Protein 4PIC (pdb70)

Structure (mmCIF, N/CA/C/O backbone):
data_4PIC
#
_entry.id   4PIC
#
_cell.length_a   44.434
_cell.length_b   75.753
_cell.length_c   47.717
_cell.angle_alpha   90.000
_cell.angle_beta   92.370
_cell.angle_gamma   90.000
#
_symmetry.space_group_name_H-M   'P 1 21 1'
#
loop_
_entity.id
_entity.type
_entity.pdbx_description
1 polymer 'Arginine phosphatase Ywle'
2 non-polymer 'PHOSPHATE ION'
3 non-polymer 'SULFATE ION'
4 water water
#
loop_
_atom_site.group_PDB
_atom_site.id
_atom_site.type_symbol
_atom_site.label_atom_id
_atom_site.label_alt_id
_atom_site.label_comp_id
_atom_site.label_asym_id
_atom_site.label_entity_id
_atom_site.label_seq_id
_atom_site.pdbx_PDB_ins_code
_atom_site.Cartn_x
_atom_site.Cartn_y
_atom_site.Cartn_z
_atom_site.occupancy
_atom_site.B_iso_or_equiv
_atom_site.auth_seq_id
_atom_site.auth_comp_id
_atom_site.auth_asym_id
_atom_site.auth_atom_id
_atom_site.pdbx_PDB_model_num
ATOM 1 N N . PRO A 1 2 ? 46.544 -4.054 10.428 1.00 30.02 1 PRO A N 1
ATOM 2 C CA . PRO A 1 2 ? 45.665 -3.112 11.113 1.00 25.06 1 PRO A CA 1
ATOM 3 C C . PRO A 1 2 ? 45.594 -3.418 12.607 1.00 23.56 1 PRO A C 1
ATOM 4 O O . PRO A 1 2 ? 45.700 -4.573 13.028 1.00 25.11 1 PRO A O 1
ATOM 6 N N . TYR A 1 3 ? 45.418 -2.370 13.402 1.00 18.23 2 TYR A N 1
ATOM 7 C CA . TYR A 1 3 ? 45.296 -2.520 14.844 1.00 19.80 2 TYR A CA 1
ATOM 8 C C . TYR A 1 3 ? 43.917 -2.117 15.322 1.00 15.99 2 TYR A C 1
ATOM 9 O O . TYR A 1 3 ? 43.383 -1.082 14.929 1.00 15.56 2 TYR A O 1
ATOM 18 N N . ARG A 1 4 ? 43.335 -2.957 16.172 1.00 16.31 3 ARG A N 1
ATOM 19 C CA . ARG A 1 4 ? 42.082 -2.628 16.831 1.00 17.72 3 ARG A CA 1
ATOM 20 C C . ARG A 1 4 ? 42.276 -2.764 18.337 1.00 16.19 3 ARG A C 1
ATOM 21 O O . ARG A 1 4 ? 42.281 -3.869 18.893 1.00 14.52 3 ARG A O 1
ATOM 29 N N . ILE A 1 5 ? 42.474 -1.615 18.973 1.00 12.66 4 ILE A N 1
ATOM 30 C CA . ILE A 1 5 ? 42.868 -1.559 20.372 1.00 12.61 4 ILE A CA 1
ATOM 31 C C . ILE A 1 5 ? 41.640 -1.326 21.239 1.00 11.77 4 ILE A C 1
ATOM 32 O O . ILE A 1 5 ? 40.925 -0.340 21.061 1.00 12.04 4 ILE A O 1
ATOM 37 N N . LEU A 1 6 ? 41.404 -2.239 22.177 1.00 10.43 5 LEU A N 1
ATOM 38 C CA . LEU A 1 6 ? 40.279 -2.166 23.098 1.00 11.39 5 LEU A CA 1
ATOM 39 C C . LEU A 1 6 ? 40.792 -1.968 24.520 1.00 10.29 5 LEU A C 1
ATOM 40 O O . LEU A 1 6 ? 41.468 -2.834 25.071 1.00 11.64 5 LEU A O 1
ATOM 45 N N . PHE A 1 7 ? 40.496 -0.812 25.106 1.00 9.73 6 PHE A N 1
ATOM 46 C CA . PHE A 1 7 ? 40.897 -0.556 26.491 1.00 11.17 6 PHE A CA 1
ATOM 47 C C . PHE A 1 7 ? 39.762 -0.932 27.429 1.00 9.44 6 PHE A C 1
ATOM 48 O O . PHE A 1 7 ? 38.605 -0.657 27.130 1.00 10.90 6 PHE A O 1
ATOM 56 N N . VAL A 1 8 ? 40.092 -1.557 28.553 1.00 9.45 7 VAL A N 1
ATOM 57 C CA . VAL A 1 8 ? 39.061 -2.094 29.445 1.00 10.16 7 VAL A CA 1
ATOM 58 C C . VAL A 1 8 ? 39.288 -1.754 30.926 1.00 10.01 7 VAL A C 1
ATOM 59 O O . VAL A 1 8 ? 40.387 -1.942 31.443 1.00 10.36 7 VAL A O 1
ATOM 63 N N . CYS A 1 9 ? 38.252 -1.242 31.599 1.00 8.81 8 CYS A N 1
ATOM 64 C CA . CYS A 1 9 ? 38.221 -1.153 33.061 1.00 11.61 8 CYS A CA 1
ATOM 65 C C . CYS A 1 9 ? 36.886 -1.717 33.522 1.00 10.91 8 CYS A C 1
ATOM 66 O O . CYS A 1 9 ? 36.332 -2.549 32.828 1.00 10.44 8 CYS A O 1
ATOM 69 N N . THR A 1 10 ? 36.354 -1.289 34.664 1.00 10.96 9 THR A N 1
ATOM 70 C CA . THR A 1 10 ? 35.090 -1.870 35.124 1.00 11.90 9 THR A CA 1
ATOM 71 C C . THR A 1 10 ? 33.891 -1.083 34.626 1.00 9.32 9 THR A C 1
ATOM 72 O O . THR A 1 10 ? 33.023 -1.638 33.934 1.00 10.37 9 THR A O 1
ATOM 76 N N . GLY A 1 11 ? 33.826 0.201 34.974 1.00 12.13 10 GLY A N 1
ATOM 77 C CA . GLY A 1 11 ? 32.653 1.005 34.668 1.00 12.51 10 GLY A CA 1
ATOM 78 C C . GLY A 1 11 ? 32.704 1.709 33.321 1.00 12.66 10 GLY A C 1
ATOM 79 O O . GLY A 1 11 ? 31.686 2.230 32.856 1.00 12.24 10 GLY A O 1
ATOM 80 N N . ASN A 1 12 ? 33.881 1.714 32.690 1.00 11.56 11 ASN A N 1
ATOM 81 C CA . ASN A 1 12 ? 34.097 2.401 31.413 1.00 11.78 11 ASN A CA 1
ATOM 82 C C . ASN A 1 12 ? 33.658 3.866 31.490 1.00 12.06 11 ASN A C 1
ATOM 83 O O . ASN A 1 12 ? 33.031 4.385 30.558 1.00 12.25 11 ASN A O 1
ATOM 88 N N . THR A 1 13 ? 33.981 4.517 32.607 1.00 11.27 12 THR A N 1
ATOM 89 C CA . THR A 1 13 ? 33.717 5.958 32.764 1.00 11.31 12 THR A CA 1
ATOM 90 C C . THR A 1 13 ? 34.974 6.741 33.133 1.00 13.37 12 THR A C 1
ATOM 91 O O . THR A 1 13 ? 35.028 7.956 32.942 1.00 13.45 12 THR A O 1
ATOM 95 N N . CYS A 1 14 ? 35.987 6.050 33.649 1.00 12.76 13 CYS A N 1
ATOM 96 C CA . CYS A 1 14 ? 37.162 6.738 34.167 1.00 13.57 13 CYS A CA 1
ATOM 97 C C . CYS A 1 14 ? 38.466 6.383 33.437 1.00 11.89 13 CYS A C 1
ATOM 98 O O . CYS A 1 14 ? 38.854 7.078 32.500 1.00 12.55 13 CYS A O 1
ATOM 101 N N . ARG A 1 15 ? 39.141 5.306 33.826 1.00 11.94 14 ARG A N 1
ATOM 102 C CA . ARG A 1 15 ? 40.441 5.021 33.218 1.00 11.14 14 ARG A CA 1
ATOM 103 C C . ARG A 1 15 ? 40.381 4.629 31.748 1.00 9.65 14 ARG A C 1
ATOM 104 O O . ARG A 1 15 ? 41.088 5.214 30.936 1.00 10.26 14 ARG A O 1
ATOM 112 N N . SER A 1 16 ? 39.563 3.650 31.381 1.00 9.18 15 SER A N 1
ATOM 113 C CA . SER A 1 16 ? 39.583 3.219 29.978 1.00 10.78 15 SER A CA 1
ATOM 114 C C . SER A 1 16 ? 39.143 4.298 28.976 1.00 10.69 15 SER A C 1
ATOM 115 O O . SER A 1 16 ? 39.716 4.372 27.897 1.00 9.68 15 SER A O 1
ATOM 118 N N . PRO A 1 17 ? 38.164 5.152 29.331 1.00 10.87 16 PRO A N 1
ATOM 119 C CA . PRO A 1 17 ? 37.874 6.245 28.392 1.00 11.10 16 PRO A CA 1
ATOM 120 C C . PRO A 1 17 ? 39.020 7.238 28.263 1.00 11.16 16 PRO A C 1
ATOM 121 O O . PRO A 1 17 ? 39.231 7.804 27.181 1.00 10.62 16 PRO A O 1
ATOM 133 N N . ALA A 1 19 ? 42.260 6.412 28.468 1.00 8.60 18 ALA A N 1
ATOM 134 C CA . ALA A 1 19 ? 43.186 5.700 27.608 1.00 8.89 18 ALA A CA 1
ATOM 135 C C . ALA A 1 19 ? 42.756 5.806 26.159 1.00 11.16 18 ALA A C 1
ATOM 136 O O . ALA A 1 19 ? 43.574 6.127 25.287 1.00 10.83 18 ALA A O 1
ATOM 138 N N . ALA A 1 20 ? 41.484 5.537 25.891 1.00 10.44 19 ALA A N 1
ATOM 139 C CA . ALA A 1 20 ? 40.970 5.579 24.530 1.00 10.21 19 ALA A CA 1
ATOM 140 C C . ALA A 1 20 ? 41.085 6.980 23.953 1.00 11.25 19 ALA A C 1
ATOM 141 O O . ALA A 1 20 ? 41.493 7.140 22.803 1.00 10.71 19 ALA A O 1
ATOM 143 N N . ALA A 1 21 ? 40.756 7.990 24.746 1.00 11.14 20 ALA A N 1
ATOM 144 C CA . ALA A 1 21 ? 40.821 9.361 24.253 1.00 11.85 20 ALA A CA 1
ATOM 145 C C . ALA A 1 21 ? 42.246 9.780 23.924 1.00 11.99 20 ALA A C 1
ATOM 146 O O . ALA A 1 21 ? 42.484 10.452 22.917 1.00 11.59 20 ALA A O 1
ATOM 148 N N . LEU A 1 22 ? 43.193 9.401 24.781 1.00 10.18 21 LEU A N 1
ATOM 149 C CA . LEU A 1 22 ? 44.591 9.755 24.551 1.00 12.48 21 LEU A CA 1
ATOM 150 C C . LEU A 1 22 ? 45.109 9.108 23.280 1.00 10.95 21 LEU A C 1
ATOM 151 O O . LEU A 1 22 ? 45.828 9.741 22.510 1.00 11.40 21 LEU A O 1
ATOM 156 N N . LEU A 1 23 ? 44.748 7.854 23.041 1.00 10.65 22 LEU A N 1
ATOM 157 C CA . LEU A 1 23 ? 45.262 7.180 21.853 1.00 12.12 22 LEU A CA 1
ATOM 158 C C . LEU A 1 23 ? 44.580 7.724 20.607 1.00 12.56 22 LEU A C 1
ATOM 159 O O . LEU A 1 23 ? 45.245 7.996 19.599 1.00 13.07 22 LEU A O 1
ATOM 164 N N . GLU A 1 24 ? 43.266 7.916 20.677 1.00 13.76 23 GLU A N 1
ATOM 165 C CA . GLU A 1 24 ? 42.501 8.390 19.531 1.00 13.98 23 GLU A CA 1
ATOM 166 C C . GLU A 1 24 ? 42.959 9.783 19.119 1.00 15.25 23 GLU A C 1
ATOM 167 O O . GLU A 1 24 ? 43.013 10.100 17.925 1.00 15.57 23 GLU A O 1
ATOM 173 N N . ASN A 1 25 ? 43.332 10.599 20.099 1.00 13.99 24 ASN A N 1
ATOM 174 C CA . ASN A 1 25 ? 43.803 11.954 19.806 1.00 14.82 24 ASN A CA 1
ATOM 175 C C . ASN A 1 25 ? 45.023 11.975 18.893 1.00 16.55 24 ASN A C 1
ATOM 176 O O . ASN A 1 25 ? 45.246 12.951 18.177 1.00 16.46 24 ASN A O 1
ATOM 181 N N . LYS A 1 26 ? 45.817 10.911 18.922 1.00 12.80 25 LYS A N 1
ATOM 182 C CA . LYS A 1 26 ? 47.011 10.845 18.074 1.00 15.16 25 LYS A CA 1
ATOM 183 C C . LYS A 1 26 ? 46.688 10.605 16.604 1.00 16.74 25 LYS A C 1
ATOM 184 O O . LYS A 1 26 ? 47.534 10.851 15.738 1.00 17.18 25 LYS A O 1
ATOM 190 N N . GLN A 1 27 ? 45.494 10.089 16.323 1.00 16.17 26 GLN A N 1
ATOM 191 C CA . GLN A 1 27 ? 45.057 9.836 14.947 1.00 20.31 26 GLN A CA 1
ATOM 192 C C . GLN A 1 27 ? 46.088 9.018 14.173 1.00 17.36 26 GLN A C 1
ATOM 193 O O . GLN A 1 27 ? 46.505 9.380 13.058 1.00 17.77 26 GLN A O 1
ATOM 199 N N . LEU A 1 28 ? 46.528 7.923 14.779 1.00 14.54 27 LEU A N 1
ATOM 200 C CA . LEU A 1 28 ? 47.529 7.079 14.141 1.00 15.44 27 LEU A CA 1
ATOM 201 C C . LEU A 1 28 ? 46.902 6.325 12.974 1.00 16.47 27 LEU A C 1
ATOM 202 O O . LEU A 1 28 ? 45.891 5.650 13.142 1.00 16.55 27 LEU A O 1
ATOM 207 N N . PRO A 1 29 ? 47.503 6.437 11.779 1.00 15.05 28 PRO A N 1
ATOM 208 C CA . PRO A 1 29 ? 47.005 5.653 10.642 1.00 16.27 28 PRO A CA 1
ATOM 209 C C . PRO A 1 29 ? 47.002 4.160 10.963 1.00 15.50 28 PRO A C 1
ATOM 210 O O . PRO A 1 29 ? 47.936 3.676 11.596 1.00 14.39 28 PRO A O 1
ATOM 214 N N . GLY A 1 30 ? 45.963 3.444 10.548 1.00 16.35 29 GLY A N 1
ATOM 215 C CA . GLY A 1 30 ? 45.931 2.005 10.733 1.00 18.03 29 GLY A CA 1
ATOM 216 C C . GLY A 1 30 ? 45.599 1.555 12.148 1.00 17.98 29 GLY A C 1
ATOM 217 O O . GLY A 1 30 ? 45.740 0.377 12.466 1.00 18.39 29 GLY A O 1
ATOM 218 N N . VAL A 1 31 ? 45.169 2.488 12.993 1.00 15.61 30 VAL A N 1
ATOM 219 C CA . VAL A 1 31 ? 44.830 2.165 14.380 1.00 16.03 30 VAL A CA 1
ATOM 220 C C . VAL A 1 31 ? 43.415 2.620 14.698 1.00 17.75 30 VAL A C 1
ATOM 221 O O . VAL A 1 31 ? 43.080 3.792 14.529 1.00 16.07 30 VAL A O 1
ATOM 225 N N . GLU A 1 32 ? 42.583 1.678 15.142 1.00 17.78 31 GLU A N 1
ATOM 226 C CA . GLU A 1 32 ? 41.243 1.984 15.632 1.00 15.64 31 GLU A CA 1
ATOM 227 C C . GLU A 1 32 ? 41.199 1.711 17.135 1.00 12.85 31 GLU A C 1
ATOM 228 O O . GLU A 1 32 ? 41.894 0.817 17.628 1.00 13.33 31 GLU A O 1
ATOM 234 N N . VAL A 1 33 ? 40.395 2.496 17.844 1.00 14.82 32 VAL A N 1
ATOM 235 C CA . VAL A 1 33 ? 40.363 2.479 19.304 1.00 14.67 32 VAL A CA 1
ATOM 236 C C . VAL A 1 33 ? 38.926 2.379 19.809 1.00 15.78 32 VAL A C 1
ATOM 237 O O . VAL A 1 33 ? 38.046 3.090 19.316 1.00 15.38 32 VAL A O 1
ATOM 241 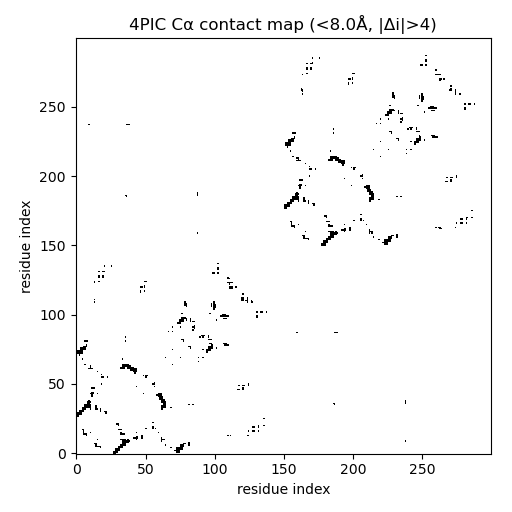N N . LYS A 1 34 ? 38.694 1.503 20.789 1.00 13.07 33 LYS A N 1
ATOM 242 C CA . LYS A 1 34 ? 37.424 1.437 21.497 1.00 14.95 33 LYS A CA 1
ATOM 243 C C . LYS A 1 34 ? 37.724 1.224 22.965 1.00 13.49 33 LYS A C 1
ATOM 244 O O . LYS A 1 34 ? 38.851 0.900 23.344 1.00 12.15 33 LYS A O 1
ATOM 250 N N . SER A 1 35 ? 36.707 1.394 23.798 1.00 13.46 34 SER A N 1
ATOM 251 C CA . SER A 1 35 ? 36.812 1.019 25.199 1.00 13.09 34 SER A CA 1
ATOM 252 C C . SER A 1 35 ? 35.507 0.400 25.663 1.00 13.77 34 SER A C 1
ATOM 253 O O . SER A 1 35 ? 34.434 0.635 25.077 1.00 14.09 34 SER A O 1
ATOM 256 N N . ALA A 1 36 ? 35.608 -0.421 26.698 1.00 12.23 35 ALA A N 1
ATOM 257 C CA . ALA A 1 36 ? 34.432 -1.034 27.286 1.00 12.08 35 ALA A CA 1
ATOM 258 C C . ALA A 1 36 ? 34.736 -1.377 28.728 1.00 11.90 35 ALA A C 1
ATOM 259 O O . ALA A 1 36 ? 35.892 -1.312 29.165 1.00 11.16 35 ALA A O 1
ATOM 261 N N . GLY A 1 37 ? 33.687 -1.707 29.474 1.00 9.84 36 GLY A N 1
ATOM 262 C CA . GLY A 1 37 ? 33.824 -2.041 30.879 1.00 11.65 36 GLY A CA 1
ATOM 263 C C . GLY A 1 37 ? 33.328 -3.435 31.208 1.00 10.13 36 GLY A C 1
ATOM 264 O O . GLY A 1 37 ? 32.336 -3.905 30.649 1.00 10.89 36 GLY A O 1
ATOM 265 N N . VAL A 1 38 ? 34.043 -4.113 32.094 1.00 10.04 37 VAL A N 1
ATOM 266 C CA . VAL A 1 38 ? 33.650 -5.453 32.528 1.00 10.17 37 VAL A CA 1
ATOM 267 C C . VAL A 1 38 ? 32.251 -5.494 33.171 1.00 11.05 37 VAL A C 1
ATOM 268 O O . VAL A 1 38 ? 31.553 -6.492 33.067 1.00 11.88 37 VAL A O 1
ATOM 272 N N . PHE A 1 39 ? 31.828 -4.392 33.776 1.00 10.70 38 PHE A N 1
ATOM 273 C CA . PHE A 1 39 ? 30.532 -4.348 34.458 1.00 10.46 38 PHE A CA 1
ATOM 274 C C . PHE A 1 39 ? 30.077 -2.900 34.385 1.00 11.80 38 PHE A C 1
ATOM 275 O O . PHE A 1 39 ? 30.299 -2.117 35.316 1.00 13.32 38 PHE A O 1
ATOM 283 N N . ALA A 1 40 ? 29.459 -2.537 33.262 1.00 11.61 39 ALA A N 1
ATOM 284 C CA . ALA A 1 40 ? 29.210 -1.133 32.955 1.00 11.91 39 ALA A CA 1
ATOM 285 C C . ALA A 1 40 ? 27.826 -0.907 32.389 1.00 12.00 39 ALA A C 1
ATOM 286 O O . ALA A 1 40 ? 27.271 -1.773 31.695 1.00 14.84 39 ALA A O 1
ATOM 288 N N . ALA A 1 41 ? 27.283 0.271 32.680 1.00 13.97 40 ALA A N 1
ATOM 289 C CA . ALA A 1 41 ? 26.054 0.729 32.049 1.00 15.81 40 ALA A CA 1
ATOM 290 C C . ALA A 1 41 ? 26.335 1.170 30.612 1.00 16.56 40 ALA A C 1
ATOM 291 O O . ALA A 1 41 ? 27.486 1.435 30.236 1.00 16.69 40 ALA A O 1
ATOM 293 N N . GLU A 1 42 ? 25.283 1.240 29.801 1.00 17.57 41 GLU A N 1
ATOM 294 C CA . GLU A 1 42 ? 25.401 1.691 28.424 1.00 19.57 41 GLU A CA 1
ATOM 295 C C . GLU A 1 42 ? 25.055 3.177 28.340 1.00 18.91 41 GLU A C 1
ATOM 296 O O . GLU A 1 42 ? 24.064 3.622 28.923 1.00 19.34 41 GLU A O 1
ATOM 302 N N . GLY A 1 43 ? 25.885 3.947 27.646 1.00 18.36 42 GLY A N 1
ATOM 303 C CA . GLY A 1 43 ? 25.539 5.324 27.323 1.00 20.40 42 GLY A CA 1
ATOM 304 C C . GLY A 1 43 ? 25.926 6.393 28.329 1.00 22.07 42 GLY A C 1
ATOM 305 O O . GLY A 1 43 ? 25.542 7.559 28.178 1.00 23.90 42 GLY A O 1
ATOM 306 N N . SER A 1 44 ? 26.688 6.023 29.355 1.00 18.42 43 SER A N 1
ATOM 307 C CA . SER A 1 44 ? 27.130 6.998 30.350 1.00 18.22 43 SER A CA 1
ATOM 308 C C . SER A 1 44 ? 28.290 7.854 29.839 1.00 20.64 43 SER A C 1
ATOM 309 O O . SER A 1 44 ? 29.133 7.378 29.091 1.00 19.22 43 SER A O 1
ATOM 312 N N . GLU A 1 45 ? 28.326 9.115 30.261 1.00 22.09 44 GLU A N 1
ATOM 313 C CA . GLU A 1 45 ? 29.443 9.993 29.939 1.00 23.06 44 GLU A CA 1
ATOM 314 C C . GLU A 1 45 ? 30.680 9.559 30.717 1.00 20.06 44 GLU A C 1
ATOM 315 O O . GLU A 1 45 ? 30.565 8.889 31.749 1.00 18.61 44 GLU A O 1
ATOM 321 N N . ALA A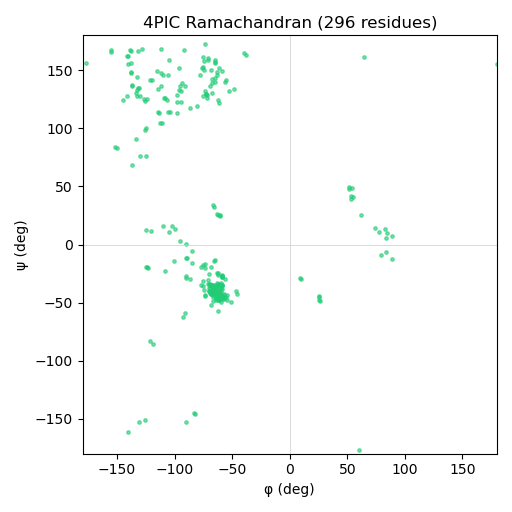 1 46 ? 31.859 9.947 30.231 1.00 18.52 45 ALA A N 1
ATOM 322 C CA . ALA A 1 46 ? 33.055 9.861 31.056 1.00 15.16 45 ALA A CA 1
ATOM 323 C C . ALA A 1 46 ? 32.801 10.711 32.295 1.00 15.80 45 ALA A C 1
ATOM 324 O O . ALA A 1 46 ? 32.048 11.697 32.241 1.00 16.76 45 ALA A O 1
ATOM 326 N N . SER A 1 47 ? 33.400 10.337 33.421 1.00 14.66 46 SER A N 1
ATOM 327 C CA . SER A 1 47 ? 33.181 11.091 34.651 1.00 15.21 46 SER A CA 1
ATOM 328 C C . SER A 1 47 ? 33.730 12.510 34.527 1.00 12.92 46 SER A C 1
ATOM 329 O O . SER A 1 47 ? 34.578 12.800 33.677 1.00 12.65 46 SER A O 1
ATOM 332 N N . VAL A 1 48 ? 33.226 13.410 35.361 1.00 13.33 47 VAL A N 1
ATOM 333 C CA . VAL A 1 48 ? 33.577 14.813 35.203 1.00 13.54 47 VAL A CA 1
ATOM 334 C C . VAL A 1 48 ? 35.071 15.070 35.372 1.00 13.64 47 VAL A C 1
ATOM 335 O O . VAL A 1 48 ? 35.649 15.860 34.627 1.00 11.32 47 VAL A O 1
ATOM 339 N N . HIS A 1 49 ? 35.716 14.391 36.316 1.00 13.80 48 HIS A N 1
ATOM 340 C CA . HIS A 1 49 ? 37.147 14.603 36.510 1.00 13.26 48 HIS A CA 1
ATOM 341 C C . HIS A 1 49 ? 37.945 14.052 35.333 1.00 12.10 48 HIS A C 1
ATOM 342 O O . HIS A 1 49 ? 38.968 14.628 34.970 1.00 13.29 48 HIS A O 1
ATOM 349 N N . ALA A 1 50 ? 37.479 12.949 34.741 1.00 10.28 49 ALA A N 1
ATOM 350 C CA . ALA A 1 50 ? 38.143 12.407 33.549 1.00 12.21 49 ALA A CA 1
ATOM 351 C C . ALA A 1 50 ? 38.031 13.439 32.434 1.00 11.34 49 ALA A C 1
ATOM 352 O O . ALA A 1 50 ? 39.014 13.741 31.741 1.00 10.87 49 ALA A O 1
ATOM 354 N N . LYS A 1 51 ? 36.841 13.997 32.250 1.00 12.00 50 LYS A N 1
ATOM 355 C CA . LYS A 1 51 ? 36.672 15.030 31.234 1.00 12.76 50 LYS A CA 1
ATOM 356 C C . LYS A 1 51 ? 37.555 16.232 31.505 1.00 13.11 50 LYS A C 1
ATOM 357 O O . LYS A 1 51 ? 38.157 16.783 30.590 1.00 11.94 50 LYS A O 1
ATOM 371 N N . VAL A 1 53 ? 40.504 16.479 33.255 1.00 12.64 52 VAL A N 1
ATOM 372 C CA . VAL A 1 53 ? 41.932 16.277 33.025 1.00 13.29 52 VAL A CA 1
ATOM 373 C C . VAL A 1 53 ? 42.245 16.031 31.546 1.00 11.18 52 VAL A C 1
ATOM 374 O O . VAL A 1 53 ? 43.322 16.410 31.057 1.00 11.60 52 VAL A O 1
ATOM 378 N N . LEU A 1 54 ? 41.293 15.463 30.807 1.00 10.83 53 LEU A N 1
ATOM 379 C CA . LEU A 1 54 ? 41.461 15.385 29.354 1.00 11.54 53 LEU A CA 1
ATOM 380 C C . LEU A 1 54 ? 41.427 16.780 28.733 1.00 11.58 53 LEU A C 1
ATOM 381 O O . LEU A 1 54 ? 42.226 17.087 27.850 1.00 11.91 53 LEU A O 1
ATOM 386 N N . LYS A 1 55 ? 40.525 17.626 29.207 1.00 12.49 54 LYS A N 1
ATOM 387 C CA . LYS A 1 55 ? 40.426 18.997 28.706 1.00 14.22 54 LYS A CA 1
ATOM 388 C C . LYS A 1 55 ? 41.747 19.751 28.896 1.00 14.28 54 LYS A C 1
ATOM 389 O O . LYS A 1 55 ? 42.135 20.564 28.046 1.00 12.93 54 LYS A O 1
ATOM 395 N N . GLU A 1 56 ? 42.456 19.464 29.986 1.00 12.04 55 GLU A N 1
ATOM 396 C CA . GLU A 1 56 ? 43.731 20.127 30.266 1.00 13.74 55 GLU A CA 1
ATOM 397 C C . GLU A 1 56 ? 44.769 19.829 29.189 1.00 13.61 55 GLU A C 1
ATOM 398 O O . GLU A 1 56 ? 45.713 20.600 28.979 1.00 17.03 55 GLU A O 1
ATOM 404 N N . LYS A 1 57 ? 44.616 18.690 28.529 1.00 12.29 56 LYS A N 1
ATOM 405 C CA . LYS A 1 57 ? 45.517 18.308 27.448 1.00 13.37 56 LYS A CA 1
ATOM 406 C C . LYS A 1 57 ? 44.912 18.528 26.062 1.00 13.95 56 LYS A C 1
ATOM 407 O O . LYS A 1 57 ? 45.416 17.994 25.066 1.00 15.39 56 LYS A O 1
ATOM 413 N N . GLY A 1 58 ? 43.843 19.316 26.009 1.00 13.56 57 GLY A N 1
ATOM 414 C CA . GLY A 1 58 ? 43.209 19.697 24.761 1.00 14.74 57 GLY A CA 1
ATOM 415 C C . GLY A 1 58 ? 42.231 18.704 24.172 1.00 15.93 57 GLY A C 1
ATOM 416 O O . GLY A 1 58 ? 41.838 18.821 23.010 1.00 20.50 57 GLY A O 1
ATOM 417 N N . ILE A 1 59 ? 41.829 17.715 24.965 1.00 13.24 58 ILE A N 1
ATOM 418 C CA . ILE A 1 59 ? 40.982 16.650 24.458 1.00 17.27 58 ILE A CA 1
ATOM 419 C C . ILE A 1 59 ? 39.562 16.826 24.982 1.00 17.19 58 ILE A C 1
ATOM 420 O O . ILE A 1 59 ? 39.350 16.952 26.188 1.00 17.79 58 ILE A O 1
ATOM 425 N N . GLU A 1 60 ? 38.600 16.892 24.065 1.00 18.60 59 GLU A N 1
ATOM 426 C CA . GLU A 1 60 ? 37.193 17.049 24.423 1.00 23.24 59 GLU A CA 1
ATOM 427 C C . GLU A 1 60 ? 36.404 16.106 23.542 1.00 27.23 59 GLU A C 1
ATOM 428 O O . GLU A 1 60 ? 35.661 16.528 22.654 1.00 34.49 59 GLU A O 1
ATOM 434 N N . ALA A 1 61 ? 36.579 14.817 23.789 1.00 27.34 60 ALA A N 1
ATOM 435 C CA . ALA A 1 61 ? 36.007 13.800 22.928 1.00 29.93 60 ALA A CA 1
ATOM 436 C C . ALA A 1 61 ? 34.675 13.304 23.478 1.00 30.49 60 ALA A C 1
ATOM 437 O O . ALA A 1 61 ? 34.439 13.339 24.682 1.00 30.22 60 ALA A O 1
ATOM 439 N N . ALA A 1 62 ? 33.806 12.853 22.580 1.00 31.63 61 ALA A N 1
ATOM 440 C CA . ALA A 1 62 ? 32.565 12.216 22.978 1.00 30.31 61 ALA A CA 1
ATOM 441 C C . ALA A 1 62 ? 32.883 10.821 23.501 1.00 29.28 61 ALA A C 1
ATOM 442 O O . ALA A 1 62 ? 33.638 10.067 22.874 1.00 31.40 61 ALA A O 1
ATOM 444 N N . HIS A 1 63 ? 32.324 10.487 24.658 1.00 25.71 62 HIS A N 1
ATOM 445 C CA . HIS A 1 63 ? 32.407 9.123 25.156 1.00 22.97 62 HIS A CA 1
ATOM 446 C C . HIS A 1 63 ? 31.036 8.651 25.606 1.00 19.36 62 HIS A C 1
ATOM 447 O O . HIS A 1 63 ? 30.317 9.385 26.294 1.00 21.69 62 HIS A O 1
ATOM 454 N N . ARG A 1 64 ? 30.689 7.426 25.214 1.00 18.02 63 ARG A N 1
ATOM 455 C CA . ARG A 1 64 ? 29.518 6.727 25.745 1.00 19.94 63 ARG A CA 1
ATOM 456 C C . ARG A 1 64 ? 29.991 5.400 26.301 1.00 15.73 63 ARG A C 1
ATOM 457 O O . ARG A 1 64 ? 30.608 4.621 25.575 1.00 16.58 63 ARG A O 1
ATOM 465 N N . SER A 1 65 ? 29.690 5.127 27.569 1.00 15.95 64 SER A N 1
ATOM 466 C CA . SER A 1 65 ? 30.123 3.869 28.180 1.00 15.09 64 SER A CA 1
ATOM 467 C C . SER A 1 65 ? 29.488 2.659 27.497 1.00 14.01 64 SER A C 1
ATOM 468 O O . SER A 1 65 ? 28.375 2.747 26.963 1.00 17.09 64 SER A O 1
ATOM 471 N N . SER A 1 66 ? 30.221 1.548 27.483 1.00 14.48 65 SER A N 1
ATOM 472 C CA . SER A 1 66 ? 29.755 0.307 26.875 1.00 17.74 65 SER A CA 1
ATOM 473 C C . SER A 1 66 ? 30.107 -0.863 27.778 1.00 15.33 65 SER A C 1
ATOM 474 O O . SER A 1 66 ? 31.207 -0.924 28.321 1.00 14.10 65 SER A O 1
ATOM 477 N N . GLN A 1 67 ? 29.167 -1.789 27.935 1.00 14.59 66 GLN A N 1
ATOM 478 C CA . GLN A 1 67 ? 29.468 -3.070 28.560 1.00 13.84 66 GLN A CA 1
ATOM 479 C C . GLN A 1 67 ? 30.298 -3.933 27.615 1.00 13.62 66 GLN A C 1
ATOM 480 O O . GLN A 1 67 ? 29.935 -4.124 26.450 1.00 15.27 66 GLN A O 1
ATOM 486 N N . LEU A 1 68 ? 31.408 -4.459 28.122 1.00 11.19 67 LEU A N 1
ATOM 487 C CA . LEU A 1 68 ? 32.257 -5.379 27.386 1.00 13.01 67 LEU A CA 1
ATOM 488 C C . LEU A 1 68 ? 31.516 -6.657 27.022 1.00 15.68 67 LEU A C 1
ATOM 489 O O . LEU A 1 68 ? 30.983 -7.349 27.895 1.00 13.35 67 LEU A O 1
ATOM 494 N N . LYS A 1 69 ? 31.501 -6.966 25.732 1.00 15.25 68 LYS A N 1
ATOM 495 C CA . LYS A 1 69 ? 30.824 -8.153 25.230 1.00 18.26 68 LYS A CA 1
ATOM 496 C C . LYS A 1 69 ? 31.723 -8.934 24.290 1.00 16.91 68 LYS A C 1
ATOM 497 O O . LYS A 1 69 ? 32.755 -8.429 23.846 1.00 16.63 68 LYS A O 1
ATOM 503 N N . LYS A 1 70 ? 31.320 -10.168 23.992 1.00 16.81 69 LYS A N 1
ATOM 504 C CA . LYS A 1 70 ? 32.021 -11.045 23.065 1.00 18.68 69 LYS A CA 1
ATOM 505 C C . LYS A 1 70 ? 32.404 -10.321 21.773 1.00 18.66 69 LYS A C 1
ATOM 506 O O . LYS A 1 70 ? 33.506 -10.487 21.255 1.00 18.61 69 LYS A O 1
ATOM 512 N N . GLU A 1 71 ? 31.495 -9.490 21.284 1.00 20.27 70 GLU A N 1
ATOM 513 C CA . GLU A 1 71 ? 31.701 -8.767 20.042 1.00 21.04 70 GLU A CA 1
ATOM 514 C C . GLU A 1 71 ? 32.918 -7.838 20.101 1.00 19.16 70 GLU A C 1
ATOM 515 O O . GLU A 1 71 ? 33.632 -7.689 19.112 1.00 21.68 70 GLU A O 1
ATOM 521 N N . HIS A 1 72 ? 33.158 -7.221 21.256 1.00 17.82 71 HIS A N 1
ATOM 522 C CA . HIS A 1 72 ? 34.329 -6.350 21.419 1.00 16.54 71 HIS A CA 1
ATOM 523 C C . HIS A 1 72 ? 35.597 -7.182 21.424 1.00 17.30 71 HIS A C 1
ATOM 524 O O . HIS A 1 72 ? 36.631 -6.773 20.895 1.00 16.60 71 HIS A O 1
ATOM 531 N N . ILE A 1 73 ? 35.528 -8.335 22.075 1.00 17.57 72 ILE A N 1
ATOM 532 C CA . ILE A 1 73 ? 36.656 -9.249 22.163 1.00 17.70 72 ILE A CA 1
ATOM 533 C C . ILE A 1 73 ? 37.073 -9.732 20.773 1.00 18.99 72 ILE A C 1
ATOM 534 O O . ILE A 1 73 ? 38.263 -9.741 20.439 1.00 20.48 72 ILE A O 1
ATOM 539 N N . ASP A 1 74 ? 36.088 -10.094 19.952 1.00 18.59 73 ASP A N 1
ATOM 540 C CA . ASP A 1 74 ? 36.356 -10.568 18.598 1.00 20.66 73 ASP A CA 1
ATOM 541 C C . ASP A 1 74 ? 36.842 -9.457 17.669 1.00 20.23 73 ASP A C 1
ATOM 542 O O . ASP A 1 74 ? 37.606 -9.712 16.741 1.00 21.80 73 ASP A O 1
ATOM 547 N N . TRP A 1 75 ? 36.389 -8.234 17.917 1.00 18.21 74 TRP A N 1
ATOM 548 C CA . TRP A 1 75 ? 36.829 -7.071 17.139 1.00 18.45 74 TRP A CA 1
ATOM 549 C C . TRP A 1 75 ? 38.302 -6.741 17.393 1.00 19.84 74 TRP A C 1
ATOM 550 O O . TRP A 1 75 ? 39.062 -6.453 16.461 1.00 18.52 74 TRP A O 1
ATOM 561 N N . ALA A 1 76 ? 38.706 -6.810 18.656 1.00 17.60 75 ALA A N 1
ATOM 562 C CA . ALA A 1 76 ? 40.037 -6.371 19.070 1.00 16.34 75 ALA A CA 1
ATOM 563 C C . ALA A 1 76 ? 41.170 -7.233 18.527 1.00 17.71 75 ALA A C 1
ATOM 564 O O . ALA A 1 76 ? 41.063 -8.459 18.477 1.00 18.78 75 ALA A O 1
ATOM 566 N N . THR A 1 77 ? 42.256 -6.581 18.110 1.00 15.93 76 THR A N 1
ATOM 567 C CA . THR A 1 77 ? 43.513 -7.279 17.909 1.00 15.77 76 THR A CA 1
ATOM 568 C C . THR A 1 77 ? 44.273 -7.331 19.232 1.00 12.00 76 THR A C 1
ATOM 569 O O . THR A 1 77 ? 45.048 -8.253 19.483 1.00 14.64 76 THR A O 1
ATOM 573 N N . HIS A 1 78 ? 44.051 -6.325 20.077 1.00 13.63 77 HIS A N 1
ATOM 574 C CA . HIS A 1 78 ? 44.695 -6.264 21.389 1.00 12.53 77 HIS A CA 1
ATOM 575 C C . HIS A 1 78 ? 43.704 -5.739 22.402 1.00 12.76 77 HIS A C 1
ATOM 576 O O . HIS A 1 78 ? 43.095 -4.682 22.182 1.00 13.29 77 HIS A O 1
ATOM 583 N N . VAL A 1 79 ? 43.549 -6.470 23.500 1.00 11.94 78 VAL A N 1
ATOM 584 C CA . VAL A 1 79 ? 42.708 -6.036 24.601 1.00 9.88 78 VAL A CA 1
ATOM 585 C C . VAL A 1 79 ? 43.648 -5.601 25.700 1.00 10.33 78 VAL A C 1
ATOM 586 O O . VAL A 1 79 ? 44.413 -6.405 26.233 1.00 12.38 78 VAL A O 1
ATOM 590 N N . LEU A 1 80 ? 43.619 -4.311 26.006 1.00 11.02 79 LEU A N 1
ATOM 591 C CA . LEU A 1 80 ? 44.574 -3.722 26.928 1.00 8.87 79 LEU A CA 1
ATOM 592 C C . LEU A 1 80 ? 43.849 -3.285 28.190 1.00 10.93 79 LEU A C 1
ATOM 593 O O . LEU A 1 80 ? 43.125 -2.279 28.213 1.00 10.88 79 LEU A O 1
ATOM 598 N N . ALA A 1 81 ? 44.041 -4.074 29.236 1.00 10.61 80 ALA A N 1
ATOM 599 C CA . ALA A 1 81 ? 43.369 -3.867 30.502 1.00 10.30 80 ALA A CA 1
ATOM 600 C C . ALA A 1 81 ? 44.083 -2.804 31.332 1.00 11.90 80 ALA A C 1
ATOM 601 O O . ALA A 1 81 ? 45.301 -2.654 31.263 1.00 10.75 80 ALA A O 1
ATOM 611 N N . THR A 1 83 ? 44.311 -2.858 34.606 1.00 13.06 82 THR A N 1
ATOM 612 C CA . THR A 1 83 ? 44.936 -3.504 35.762 1.00 15.07 82 THR A CA 1
ATOM 613 C C . THR A 1 83 ? 45.042 -5.000 35.515 1.00 14.18 82 THR A C 1
ATOM 614 O O . THR A 1 83 ? 44.335 -5.533 34.664 1.00 12.54 82 THR A O 1
ATOM 618 N N . SER A 1 84 ? 45.882 -5.683 36.286 1.00 17.32 83 SER A N 1
ATOM 619 C CA . SER A 1 84 ? 45.958 -7.140 36.203 1.00 16.71 83 SER A CA 1
ATOM 620 C C . SER A 1 84 ? 44.638 -7.809 36.598 1.00 16.27 83 SER A C 1
ATOM 621 O O . SER A 1 84 ? 44.243 -8.819 35.999 1.00 16.69 83 SER A O 1
ATOM 624 N N . GLY A 1 85 ? 43.947 -7.235 37.582 1.00 17.09 84 GLY A N 1
ATOM 625 C CA . GLY A 1 85 ? 42.644 -7.735 37.991 1.00 16.50 84 GLY A CA 1
ATOM 626 C C . GLY A 1 85 ? 41.681 -7.749 36.825 1.00 14.29 84 GLY A 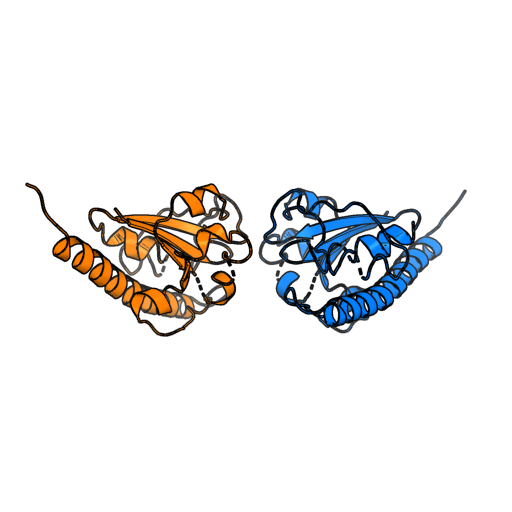C 1
ATOM 627 O O . GLY A 1 85 ? 40.956 -8.719 36.613 1.00 13.92 84 GLY A O 1
ATOM 628 N N . HIS A 1 86 ? 41.683 -6.673 36.043 1.00 13.35 85 HIS A N 1
ATOM 629 C CA . HIS A 1 86 ? 40.819 -6.623 34.870 1.00 12.36 85 HIS A CA 1
ATOM 630 C C . HIS A 1 86 ? 41.258 -7.655 33.841 1.00 12.82 85 HIS A C 1
ATOM 631 O O . HIS A 1 86 ? 40.419 -8.332 33.240 1.00 12.74 85 HIS A O 1
ATOM 638 N N . LYS A 1 87 ? 42.566 -7.752 33.613 1.00 12.17 86 LYS A N 1
ATOM 639 C CA . LYS A 1 87 ? 43.094 -8.762 32.704 1.00 13.85 86 LYS A CA 1
ATOM 640 C C . LYS A 1 87 ? 42.628 -10.153 33.114 1.00 13.18 86 LYS A C 1
ATOM 641 O O . LYS A 1 87 ? 42.134 -10.925 32.282 1.00 11.79 86 LYS A O 1
ATOM 647 N N . ASP A 1 88 ? 42.755 -10.461 34.399 1.00 14.02 87 ASP A N 1
ATOM 648 C CA . ASP A 1 88 ? 42.372 -11.778 34.891 1.00 16.73 87 ASP A CA 1
ATOM 649 C C . ASP A 1 88 ? 40.877 -12.033 34.706 1.00 14.74 87 ASP A C 1
ATOM 650 O O . ASP A 1 88 ? 40.479 -13.112 34.293 1.00 14.98 87 ASP A O 1
ATOM 663 N N . ILE A 1 90 ? 38.920 -10.671 32.410 1.00 11.62 89 ILE A N 1
ATOM 664 C CA . ILE A 1 90 ? 38.654 -10.806 30.984 1.00 13.03 89 ILE A CA 1
ATOM 665 C C . ILE A 1 90 ? 38.992 -12.203 30.477 1.00 12.27 89 ILE A C 1
ATOM 666 O O . ILE A 1 90 ? 38.204 -12.814 29.761 1.00 12.32 89 ILE A O 1
ATOM 671 N N . VAL A 1 91 ? 40.148 -12.714 30.891 1.00 12.70 90 VAL A N 1
ATOM 672 C CA . VAL A 1 91 ? 40.625 -14.014 30.423 1.00 13.40 90 VAL A CA 1
ATOM 673 C C . VAL A 1 91 ? 39.798 -15.160 31.009 1.00 14.43 90 VAL A C 1
ATOM 674 O O . VAL A 1 91 ? 39.544 -16.162 30.345 1.00 15.05 90 VAL A O 1
ATOM 678 N N . GLU A 1 92 ? 39.338 -14.999 32.243 1.00 13.08 91 GLU A N 1
ATOM 679 C CA . GLU A 1 92 ? 38.495 -16.021 32.849 1.00 15.55 91 GLU A CA 1
ATOM 680 C C . GLU A 1 92 ? 37.128 -16.053 32.163 1.00 16.22 91 GLU A C 1
ATOM 681 O O . GLU A 1 92 ? 36.590 -17.127 31.902 1.00 16.41 91 GLU A O 1
ATOM 687 N N . ARG A 1 93 ? 36.579 -14.876 31.860 1.00 13.47 92 ARG A N 1
ATOM 688 C CA . ARG A 1 93 ? 35.267 -14.774 31.219 1.00 14.18 92 ARG A CA 1
ATOM 689 C C . ARG A 1 93 ? 35.312 -15.136 29.742 1.00 14.10 92 ARG A C 1
ATOM 690 O O . ARG A 1 93 ? 34.396 -15.784 29.223 1.00 14.90 92 ARG A O 1
ATOM 698 N N . PHE A 1 94 ? 36.384 -14.703 29.075 1.00 13.53 93 PHE A N 1
ATOM 699 C CA . PHE A 1 94 ? 36.607 -14.950 27.655 1.00 15.36 93 PHE A CA 1
ATOM 700 C C . PHE A 1 94 ? 37.960 -15.633 27.419 1.00 16.34 93 PHE A C 1
ATOM 701 O O . PHE A 1 94 ? 38.916 -14.989 26.973 1.00 14.14 93 PHE A O 1
ATOM 709 N N . PRO A 1 95 ? 38.040 -16.943 27.701 1.00 15.57 94 PRO A N 1
ATOM 710 C CA . PRO A 1 95 ? 39.295 -17.696 27.571 1.00 17.86 94 PRO A CA 1
ATOM 711 C C . PRO A 1 95 ? 39.899 -17.599 26.176 1.00 17.01 94 PRO A C 1
ATOM 712 O O . PRO A 1 95 ? 41.121 -17.653 26.026 1.00 15.96 94 PRO A O 1
ATOM 716 N N . GLU A 1 96 ? 39.049 -17.444 25.167 1.00 15.82 95 GLU A N 1
ATOM 717 C CA . GLU A 1 96 ? 39.516 -17.326 23.787 1.00 16.97 95 GLU A CA 1
ATOM 718 C C . GLU A 1 96 ? 40.332 -16.045 23.553 1.00 14.56 95 GLU A C 1
ATOM 719 O O . GLU A 1 96 ? 41.015 -15.916 22.533 1.00 17.06 95 GLU A O 1
ATOM 725 N N . ALA A 1 97 ? 40.254 -15.112 24.501 1.00 15.84 96 ALA A N 1
ATOM 726 C CA . ALA A 1 97 ? 40.976 -13.839 24.422 1.00 17.23 96 ALA A CA 1
ATOM 727 C C . ALA A 1 97 ? 42.377 -13.871 25.044 1.00 15.97 96 ALA A C 1
ATOM 728 O O . ALA A 1 97 ? 43.081 -12.860 25.038 1.00 15.84 96 ALA A O 1
ATOM 730 N N . LYS A 1 98 ? 42.791 -15.021 25.568 1.00 13.15 97 LYS A N 1
ATOM 731 C CA . LYS A 1 98 ? 43.986 -15.089 26.408 1.00 14.46 97 LYS A CA 1
ATOM 732 C C . LYS A 1 98 ? 45.273 -14.630 25.710 1.00 16.67 97 LYS A C 1
ATOM 733 O O . LYS A 1 98 ? 46.133 -14.000 26.329 1.00 17.50 97 LYS A O 1
ATOM 739 N N . ASP A 1 99 ? 45.414 -14.938 24.424 1.00 15.03 98 ASP A N 1
ATOM 740 C CA . ASP A 1 99 ? 46.649 -14.626 23.724 1.00 17.39 98 ASP A CA 1
ATOM 741 C C . ASP A 1 99 ? 46.767 -13.146 23.393 1.00 17.16 98 ASP A C 1
ATOM 742 O O . ASP A 1 99 ? 47.861 -12.663 23.105 1.00 21.30 98 ASP A O 1
ATOM 747 N N . LYS A 1 100 ? 45.651 -12.417 23.430 1.00 15.89 99 LYS A N 1
ATOM 748 C CA . LYS A 1 100 ? 45.672 -11.020 22.996 1.00 15.75 99 LYS A CA 1
ATOM 749 C C . LYS A 1 100 ? 45.250 -10.049 24.092 1.00 14.14 99 LYS A C 1
ATOM 750 O O . LYS A 1 100 ? 45.031 -8.866 23.819 1.00 15.12 99 LYS A O 1
ATOM 756 N N . THR A 1 101 ? 45.156 -10.537 25.324 1.00 13.46 100 THR A N 1
ATOM 757 C CA . THR A 1 101 ? 44.770 -9.677 26.442 1.00 12.72 100 THR A CA 1
ATOM 758 C C . THR A 1 101 ? 45.973 -9.442 27.337 1.00 13.28 100 THR A C 1
ATOM 759 O O . THR A 1 101 ? 46.637 -10.387 27.761 1.00 14.12 100 THR A O 1
ATOM 763 N N . PHE A 1 102 ? 46.279 -8.174 27.593 1.00 12.20 101 PHE A N 1
ATOM 764 C CA . PHE A 1 102 ? 47.442 -7.812 28.388 1.00 12.67 101 PHE A CA 1
ATOM 765 C C . PHE A 1 102 ? 47.019 -6.643 29.245 1.00 13.27 101 PHE A C 1
ATOM 766 O O . PHE A 1 102 ? 46.046 -5.977 28.916 1.00 15.34 101 PHE A O 1
ATOM 774 N N . THR A 1 103 ? 47.762 -6.346 30.306 1.00 14.86 102 THR A N 1
ATOM 775 C CA . THR A 1 103 ? 47.642 -5.008 30.891 1.00 13.21 102 THR A CA 1
ATOM 776 C C . THR A 1 103 ? 48.353 -4.052 29.950 1.00 14.03 102 THR A C 1
ATOM 777 O O . THR A 1 103 ? 49.302 -4.435 29.261 1.00 14.59 102 THR A O 1
ATOM 781 N N . LEU A 1 104 ? 47.899 -2.809 29.902 1.00 13.70 103 LEU A N 1
ATOM 782 C CA . LEU A 1 104 ? 48.569 -1.815 29.079 1.00 12.09 103 LEU A CA 1
ATOM 783 C C . LEU A 1 104 ? 50.060 -1.724 29.431 1.00 15.11 103 LEU A C 1
ATOM 784 O O . LEU A 1 104 ? 50.909 -1.686 28.545 1.00 15.56 103 LEU A O 1
ATOM 789 N N . LYS A 1 105 ? 50.361 -1.734 30.723 1.00 16.37 104 LYS A N 1
ATOM 790 C CA . LYS A 1 105 ? 51.736 -1.647 31.203 1.00 16.04 104 LYS A CA 1
ATOM 791 C C . LYS A 1 105 ? 52.600 -2.809 30.724 1.00 18.47 104 LYS A C 1
ATOM 792 O O . LYS A 1 105 ? 53.716 -2.601 30.240 1.00 17.71 104 LYS A O 1
ATOM 798 N N . GLN A 1 106 ? 52.092 -4.032 30.854 1.00 16.60 105 GLN A N 1
ATOM 799 C CA . GLN A 1 106 ? 52.875 -5.196 30.443 1.00 18.90 105 GLN A CA 1
ATOM 800 C C . GLN A 1 106 ? 53.117 -5.185 28.939 1.00 19.00 105 GLN A C 1
ATOM 801 O O . GLN A 1 106 ? 54.204 -5.534 28.476 1.00 19.67 105 GLN A O 1
ATOM 807 N N . PHE A 1 107 ? 52.125 -4.737 28.173 1.00 15.91 106 PHE A N 1
ATOM 808 C CA . PHE A 1 107 ? 52.239 -4.768 26.722 1.00 17.03 106 PHE A CA 1
ATOM 809 C C . PHE A 1 107 ? 53.293 -3.811 26.168 1.00 18.39 106 PHE A C 1
ATOM 810 O O . PHE A 1 107 ? 53.963 -4.115 25.167 1.00 18.50 106 PHE A O 1
ATOM 818 N N . VAL A 1 108 ? 53.448 -2.652 26.801 1.00 17.20 107 VAL A N 1
ATOM 819 C CA . VAL A 1 108 ? 54.407 -1.681 26.288 1.00 18.37 107 VAL A CA 1
ATOM 820 C C . VAL A 1 108 ? 55.738 -1.657 27.046 1.00 20.68 107 VAL A C 1
ATOM 821 O O . VAL A 1 108 ? 56.705 -1.087 26.554 1.00 23.91 107 VAL A O 1
ATOM 825 N N . SER A 1 109 ? 55.802 -2.269 28.225 1.00 21.42 108 SER A N 1
ATOM 826 C CA . SER A 1 109 ? 56.999 -2.139 29.067 1.00 21.47 108 SER A CA 1
ATOM 827 C C . SER A 1 109 ? 57.664 -3.456 29.465 1.00 24.71 108 SER A C 1
ATOM 828 O O . SER A 1 109 ? 58.822 -3.462 29.884 1.00 27.38 108 SER A O 1
ATOM 831 N N . GLY A 1 110 ? 56.936 -4.562 29.380 1.00 25.13 109 GLY A N 1
ATOM 832 C CA . GLY A 1 110 ? 57.492 -5.847 29.778 1.00 28.16 109 GLY A CA 1
ATOM 833 C C . GLY A 1 110 ? 57.509 -6.113 31.277 1.00 29.81 109 GLY A C 1
ATOM 834 O O . GLY A 1 110 ? 57.831 -7.222 31.714 1.00 32.34 109 GLY A O 1
ATOM 835 N N . THR A 1 111 ? 57.194 -5.098 32.077 1.00 28.86 110 THR A N 1
ATOM 836 C CA . THR A 1 111 ? 56.940 -5.329 33.493 1.00 25.71 110 THR A CA 1
ATOM 837 C C . THR A 1 111 ? 55.467 -5.067 33.750 1.00 28.79 110 THR A C 1
ATOM 838 O O . THR A 1 111 ? 54.762 -4.531 32.891 1.00 29.71 110 THR A O 1
ATOM 842 N N . ASP A 1 112 ? 54.980 -5.448 34.919 1.00 30.56 111 ASP A N 1
ATOM 843 C CA . ASP A 1 112 ? 53.567 -5.245 35.177 1.00 27.90 111 ASP A CA 1
ATOM 844 C C . ASP A 1 112 ? 53.296 -4.087 36.125 1.00 27.58 111 ASP A C 1
ATOM 845 O O . ASP A 1 112 ? 54.175 -3.640 36.867 1.00 29.31 111 ASP A O 1
ATOM 850 N N . GLY A 1 113 ? 52.071 -3.584 36.061 1.00 23.02 112 GLY A N 1
ATOM 851 C CA . GLY A 1 113 ? 51.658 -2.464 36.877 1.00 24.63 112 GLY A CA 1
ATOM 852 C C . GLY A 1 113 ? 50.219 -2.143 36.549 1.00 22.13 112 GLY A C 1
ATOM 853 O O . GLY A 1 113 ? 49.741 -2.471 35.455 1.00 23.48 112 GLY A O 1
ATOM 854 N N . ASP A 1 114 ? 49.533 -1.529 37.504 1.00 20.32 113 ASP A N 1
ATOM 855 C CA . ASP A 1 114 ? 48.161 -1.088 37.308 1.00 17.69 113 ASP A CA 1
ATOM 856 C C . ASP A 1 114 ? 48.134 0.414 37.147 1.00 18.18 113 A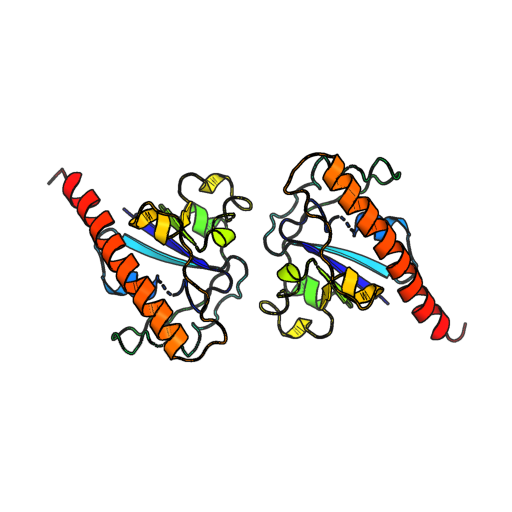SP A C 1
ATOM 857 O O . ASP A 1 114 ? 48.917 1.128 37.777 1.00 20.11 113 ASP A O 1
ATOM 862 N N . ILE A 1 115 ? 47.215 0.896 36.319 1.00 14.86 114 ILE A N 1
ATOM 863 C CA . ILE A 1 115 ? 46.993 2.331 36.206 1.00 16.08 114 ILE A CA 1
ATOM 864 C C . ILE A 1 115 ? 46.358 2.811 37.513 1.00 16.70 114 ILE A C 1
ATOM 865 O O . ILE A 1 115 ? 45.479 2.135 38.062 1.00 17.67 114 ILE A O 1
ATOM 870 N N . ALA A 1 116 ? 46.823 3.945 38.032 1.00 16.97 115 ALA A N 1
ATOM 871 C CA . ALA A 1 116 ? 46.285 4.498 39.280 1.00 19.28 115 ALA A CA 1
ATOM 872 C C . ALA A 1 116 ? 44.758 4.549 39.278 1.00 17.79 115 ALA A C 1
ATOM 873 O O . ALA A 1 116 ? 44.150 4.998 38.307 1.00 17.11 115 ALA A O 1
ATOM 875 N N . ASP A 1 117 ? 44.148 4.098 40.375 1.00 17.36 116 ASP A N 1
ATOM 876 C CA . ASP A 1 117 ? 42.695 4.105 40.527 1.00 19.64 116 ASP A CA 1
ATOM 877 C C . ASP A 1 117 ? 42.235 5.323 41.323 1.00 20.95 116 ASP A C 1
ATOM 878 O O . ASP A 1 117 ? 42.515 5.428 42.520 1.00 22.30 116 ASP A O 1
ATOM 883 N N . PRO A 1 118 ? 41.509 6.247 40.675 1.00 21.78 117 PRO A N 1
ATOM 884 C CA . PRO A 1 118 ? 41.038 7.396 41.458 1.00 20.98 117 PRO A CA 1
ATOM 885 C C . PRO A 1 118 ? 39.974 7.044 42.506 1.00 24.98 117 PRO A C 1
ATOM 886 O O . PRO A 1 118 ? 39.779 7.820 43.447 1.00 25.59 117 PRO A O 1
ATOM 890 N N . PHE A 1 119 ? 39.313 5.897 42.346 1.00 22.00 118 PHE A N 1
ATOM 891 C CA . PHE A 1 119 ? 38.177 5.512 43.195 1.00 27.06 118 PHE A CA 1
ATOM 892 C C . PHE A 1 119 ? 37.127 6.615 43.230 1.00 22.74 118 PHE A C 1
ATOM 893 O O . PHE A 1 119 ? 36.536 6.887 44.276 1.00 28.35 118 PHE A O 1
ATOM 901 N N . GLY A 1 120 ? 36.900 7.256 42.088 1.00 23.16 119 GLY A N 1
ATOM 902 C CA . GLY A 1 120 ? 35.976 8.374 42.017 1.00 23.65 119 GLY A CA 1
ATOM 903 C C . GLY A 1 120 ? 36.403 9.538 42.897 1.00 26.20 119 GLY A C 1
ATOM 904 O O . GLY A 1 120 ? 35.572 10.349 43.323 1.00 30.02 119 GLY A O 1
ATOM 905 N N . GLY A 1 121 ? 37.704 9.620 43.161 1.00 21.80 120 GLY A N 1
ATOM 906 C CA . GLY A 1 121 ? 38.259 10.579 44.098 1.00 22.00 120 GLY A CA 1
ATOM 907 C C . GLY A 1 121 ? 38.659 11.922 43.514 1.00 17.26 120 GLY A C 1
ATOM 908 O O . GLY A 1 121 ? 38.092 12.363 42.509 1.00 18.94 120 GLY A O 1
ATOM 909 N N . PRO A 1 122 ? 39.635 12.586 44.151 1.00 17.55 121 PRO A N 1
ATOM 910 C CA . PRO A 1 122 ? 39.996 13.962 43.799 1.00 18.25 121 PRO A CA 1
ATOM 911 C C . PRO A 1 122 ? 40.572 14.047 42.396 1.00 16.47 121 PRO A C 1
ATOM 912 O O . PRO A 1 122 ? 41.118 13.059 41.878 1.00 15.15 121 PRO A O 1
ATOM 916 N N . ILE A 1 123 ? 40.473 15.224 41.791 1.00 14.96 122 ILE A N 1
ATOM 917 C CA . ILE A 1 123 ? 40.963 15.405 40.437 1.00 12.86 122 ILE A CA 1
ATOM 918 C C . ILE A 1 123 ? 42.449 15.080 40.343 1.00 16.23 122 ILE A C 1
ATOM 919 O O . ILE A 1 123 ? 42.931 14.658 39.294 1.00 12.85 122 ILE A O 1
ATOM 924 N N . GLU A 1 124 ? 43.174 15.246 41.443 1.00 16.45 123 GLU A N 1
ATOM 925 C CA . GLU A 1 124 ? 44.609 14.991 41.438 1.00 17.08 123 GLU A CA 1
ATOM 926 C C . GLU A 1 124 ? 44.943 13.543 41.103 1.00 13.64 123 GLU A C 1
ATOM 927 O O . GLU A 1 124 ? 45.948 13.270 40.448 1.00 13.48 123 GLU A O 1
ATOM 933 N N . VAL A 1 125 ? 44.100 12.615 41.537 1.00 12.91 124 VAL A N 1
ATOM 934 C CA . VAL A 1 125 ? 44.346 11.210 41.235 1.00 15.07 124 VAL A CA 1
ATOM 935 C C . VAL A 1 125 ? 43.964 10.890 39.789 1.00 13.75 124 VAL A C 1
ATOM 936 O O . VAL A 1 125 ? 44.611 10.070 39.144 1.00 13.51 124 VAL A O 1
ATOM 940 N N . TYR A 1 126 ? 42.921 11.537 39.278 1.00 13.26 125 TYR A N 1
ATOM 941 C CA . TYR A 1 126 ? 42.617 11.441 37.850 1.00 13.34 125 TYR A CA 1
ATOM 942 C C . TYR A 1 126 ? 43.773 11.952 37.010 1.00 12.07 125 TYR A C 1
ATOM 943 O O . TYR A 1 126 ? 44.103 11.376 35.967 1.00 11.85 125 TYR A O 1
ATOM 952 N N . ARG A 1 127 ? 44.399 13.035 37.458 1.00 10.92 126 ARG A N 1
ATOM 953 C CA . ARG A 1 127 ? 45.522 13.600 36.723 1.00 14.02 126 ARG A CA 1
ATOM 954 C C . ARG A 1 127 ? 46.706 12.641 36.765 1.00 12.91 126 ARG A C 1
ATOM 955 O O . ARG A 1 127 ? 47.384 12.450 35.768 1.00 12.86 126 ARG A O 1
ATOM 963 N N . ALA A 1 128 ? 46.944 12.020 37.913 1.00 14.59 127 ALA A N 1
ATOM 964 C CA . ALA A 1 128 ? 48.026 11.053 38.051 1.00 14.86 127 ALA A CA 1
ATOM 965 C C . ALA A 1 128 ? 47.821 9.882 37.089 1.00 12.73 127 ALA A C 1
ATOM 966 O O . ALA A 1 128 ? 48.772 9.439 36.410 1.00 14.36 127 ALA A O 1
ATOM 968 N N . ALA A 1 129 ? 46.581 9.392 37.028 1.00 12.26 128 ALA A N 1
ATOM 969 C CA . ALA A 1 129 ? 46.232 8.301 36.118 1.00 11.79 128 ALA A CA 1
ATOM 970 C C . ALA A 1 129 ? 46.424 8.732 34.665 1.00 11.98 128 ALA A C 1
ATOM 971 O O . ALA A 1 129 ? 46.992 7.995 33.856 1.00 11.09 128 ALA A O 1
ATOM 973 N N . ARG A 1 130 ? 45.956 9.932 34.335 1.00 11.47 129 ARG A N 1
ATOM 974 C CA . ARG A 1 130 ? 46.130 10.459 32.990 1.00 11.79 129 ARG A CA 1
ATOM 975 C C . ARG A 1 130 ? 47.606 10.514 32.605 1.00 13.05 129 ARG A C 1
ATOM 976 O O . ARG A 1 130 ? 47.975 10.174 31.486 1.00 12.76 129 ARG A O 1
ATOM 984 N N . ASP A 1 131 ? 48.455 10.954 33.529 1.00 12.14 130 ASP A N 1
ATOM 985 C CA . ASP A 1 131 ? 49.871 11.118 33.244 1.00 14.46 130 ASP A CA 1
ATOM 986 C C . ASP A 1 131 ? 50.529 9.766 33.004 1.00 12.35 130 ASP A C 1
ATOM 987 O O . ASP A 1 131 ? 51.349 9.625 32.098 1.00 13.69 130 ASP A O 1
ATOM 992 N N . GLU A 1 132 ? 50.151 8.775 33.802 1.00 13.34 131 GLU A N 1
ATOM 993 C CA . GLU A 1 132 ? 50.640 7.411 33.603 1.00 14.88 131 GLU A CA 1
ATOM 994 C C . GLU A 1 132 ? 50.223 6.924 32.227 1.00 13.58 131 GLU A C 1
ATOM 995 O O . GLU A 1 132 ? 51.028 6.367 31.478 1.00 14.83 131 GLU A O 1
ATOM 1001 N N . LEU A 1 133 ? 48.954 7.141 31.898 1.00 12.50 132 LEU A N 1
ATOM 1002 C CA . LEU A 1 133 ? 48.415 6.708 30.615 1.00 12.63 132 LEU A CA 1
ATOM 1003 C C . LEU A 1 133 ? 49.073 7.423 29.448 1.00 13.76 132 LEU A C 1
ATOM 1004 O O . LEU A 1 133 ? 49.339 6.810 28.421 1.00 12.91 132 LEU A O 1
ATOM 1009 N N . GLU A 1 134 ? 49.343 8.714 29.589 1.00 12.93 133 GLU A N 1
ATOM 1010 C CA . GLU A 1 134 ? 49.972 9.449 28.498 1.00 12.88 133 GLU A CA 1
ATOM 1011 C C . GLU A 1 134 ? 51.332 8.835 28.162 1.00 13.93 133 GLU A C 1
ATOM 1012 O O . GLU A 1 134 ? 51.664 8.612 26.988 1.00 13.89 133 GLU A O 1
ATOM 1018 N N . THR A 1 135 ? 52.110 8.543 29.202 1.00 14.82 134 THR A N 1
ATOM 1019 C CA . THR A 1 135 ? 53.429 7.957 29.017 1.00 16.40 134 THR A CA 1
ATOM 1020 C C . THR A 1 135 ? 53.329 6.611 28.325 1.00 14.90 134 THR A C 1
ATOM 1021 O O . THR A 1 135 ? 54.043 6.344 27.350 1.00 14.58 134 THR A O 1
ATOM 1025 N N . LEU A 1 136 ? 52.421 5.771 28.811 1.00 13.74 135 LEU A N 1
ATOM 1026 C CA . LEU A 1 136 ? 52.277 4.437 28.244 1.00 14.48 135 LEU A CA 1
ATOM 1027 C C . LEU A 1 136 ? 51.704 4.457 26.829 1.00 14.34 135 LEU A C 1
ATOM 1028 O O . LEU A 1 136 ? 52.076 3.630 25.987 1.00 13.53 135 LEU A O 1
ATOM 1033 N N . ILE A 1 137 ? 50.816 5.403 26.553 1.00 13.64 136 ILE A N 1
ATOM 1034 C CA . ILE A 1 137 ? 50.195 5.477 25.241 1.00 12.94 136 ILE A CA 1
ATOM 1035 C C . ILE A 1 137 ? 51.158 6.052 24.204 1.00 13.61 136 ILE A C 1
ATOM 1036 O O . ILE A 1 137 ? 51.128 5.663 23.027 1.00 13.55 136 ILE A O 1
ATOM 1041 N N . ASP A 1 138 ? 52.053 6.936 24.643 1.00 12.94 137 ASP A N 1
ATOM 1042 C CA . ASP A 1 138 ? 53.134 7.386 23.776 1.00 15.49 137 ASP A CA 1
ATOM 1043 C C . ASP A 1 138 ? 53.999 6.186 23.391 1.00 15.24 137 ASP A C 1
ATOM 1044 O O . ASP A 1 138 ? 54.356 6.018 22.220 1.00 15.43 137 ASP A O 1
ATOM 1049 N N . ARG A 1 139 ? 54.327 5.338 24.365 1.00 14.82 138 ARG A N 1
ATOM 1050 C CA . ARG A 1 139 ? 55.140 4.156 24.072 1.00 16.44 138 ARG A CA 1
ATOM 1051 C C . ARG A 1 139 ? 54.376 3.182 23.192 1.00 16.01 138 ARG A C 1
ATOM 1052 O O . ARG A 1 139 ? 54.953 2.545 22.312 1.00 15.27 138 ARG A O 1
ATOM 1060 N N . LEU A 1 140 ? 53.077 3.055 23.431 1.00 13.71 139 LEU A N 1
ATOM 1061 C CA . LEU A 1 140 ? 52.237 2.211 22.593 1.00 12.42 139 LEU A CA 1
ATOM 1062 C C . LEU A 1 140 ? 52.244 2.684 21.144 1.00 14.45 139 LEU A C 1
ATOM 1063 O O . LEU A 1 140 ? 52.408 1.873 20.222 1.00 13.43 139 LEU A O 1
ATOM 1068 N N . ALA A 1 141 ? 52.085 3.992 20.945 1.00 13.45 140 ALA A N 1
ATOM 1069 C CA . ALA A 1 141 ? 52.114 4.563 19.600 1.00 13.82 140 ALA A CA 1
ATOM 1070 C C . ALA A 1 141 ? 53.425 4.232 18.899 1.00 14.57 140 ALA A C 1
ATOM 1071 O O . ALA A 1 141 ? 53.439 3.796 17.743 1.00 15.60 140 ALA A O 1
ATOM 1073 N N . GLU A 1 142 ? 54.526 4.433 19.610 1.00 13.61 141 GLU A N 1
ATOM 1074 C CA . GLU A 1 142 ? 55.842 4.143 19.054 1.00 14.83 141 GLU A CA 1
ATOM 1075 C C . GLU A 1 142 ? 55.994 2.674 18.697 1.00 16.79 141 GLU A C 1
ATOM 1076 O O . GLU A 1 142 ? 56.548 2.334 17.647 1.00 15.87 141 GLU A O 1
ATOM 1082 N N . LYS A 1 143 ? 55.499 1.804 19.567 1.00 14.83 142 LYS A N 1
ATOM 1083 C CA . LYS A 1 143 ? 55.575 0.363 19.345 1.00 15.78 142 LYS A CA 1
ATOM 1084 C C . LYS A 1 143 ? 54.800 -0.040 18.093 1.00 14.71 142 LYS A C 1
ATOM 1085 O O . LYS A 1 143 ? 55.323 -0.760 17.239 1.00 15.54 142 LYS A O 1
ATOM 1091 N N . LEU A 1 144 ? 53.570 0.439 17.957 1.00 14.45 143 LEU A N 1
ATOM 1092 C CA . LEU A 1 144 ? 52.740 0.057 16.814 1.00 14.00 143 LEU A CA 1
ATOM 1093 C C . LEU A 1 144 ? 53.312 0.604 15.510 1.00 16.43 143 LEU A C 1
ATOM 1094 O O . LEU A 1 144 ? 53.412 -0.115 14.513 1.00 14.75 143 LEU A O 1
ATOM 1099 N N . GLN A 1 145 ? 53.706 1.872 15.516 1.00 13.51 144 GLN A N 1
ATOM 1100 C CA . GLN A 1 145 ? 54.234 2.488 14.300 1.00 15.19 144 GLN A CA 1
ATOM 1101 C C . GLN A 1 145 ? 55.577 1.898 13.882 1.00 15.66 144 GLN A C 1
ATOM 1102 O O . GLN A 1 145 ? 55.874 1.801 12.685 1.00 14.72 144 GLN A O 1
ATOM 1108 N N . THR A 1 146 ? 56.402 1.525 14.854 1.00 15.39 145 THR A N 1
ATOM 1109 C CA . THR A 1 146 ? 57.655 0.843 14.537 1.00 16.74 145 THR A CA 1
ATOM 1110 C C . THR A 1 146 ? 57.380 -0.479 13.813 1.00 17.07 145 THR A C 1
ATOM 1111 O O . THR A 1 146 ? 58.059 -0.814 12.832 1.00 17.12 145 THR A O 1
ATOM 1115 N N . GLU A 1 147 ? 56.390 -1.230 14.289 1.00 16.53 146 GLU A N 1
ATOM 1116 C CA . GLU A 1 147 ? 56.010 -2.482 13.647 1.00 17.84 146 GLU A CA 1
ATOM 1117 C C . GLU A 1 147 ? 55.471 -2.234 12.245 1.00 19.90 146 GLU A C 1
ATOM 1118 O O . GLU A 1 147 ? 55.850 -2.924 11.294 1.00 16.97 146 GLU A O 1
ATOM 1124 N N . GLN A 1 148 ? 54.600 -1.244 12.110 1.00 15.46 147 GLN A N 1
ATOM 1125 C CA . GLN A 1 148 ? 54.025 -0.921 10.813 1.00 14.63 147 GLN A CA 1
ATOM 1126 C C . GLN A 1 148 ? 55.103 -0.565 9.790 1.00 16.26 147 GLN A C 1
ATOM 1127 O O . GLN A 1 148 ? 55.065 -1.032 8.648 1.00 16.21 147 GLN A O 1
ATOM 1133 N N . LEU A 1 149 ? 56.055 0.267 10.200 1.00 14.96 148 LEU A N 1
ATOM 1134 C CA . LEU A 1 149 ? 57.118 0.713 9.298 1.00 14.24 148 LEU A CA 1
ATOM 1135 C C . LEU A 1 149 ? 58.021 -0.449 8.927 1.00 16.70 148 LEU A C 1
ATOM 1136 O O . LEU A 1 149 ? 58.409 -0.592 7.768 1.00 16.60 148 LEU A O 1
ATOM 1141 N N . GLU A 1 150 ? 58.357 -1.281 9.907 1.00 16.24 149 GLU A N 1
ATOM 1142 C CA . GLU A 1 150 ? 59.265 -2.405 9.668 1.00 18.55 149 GLU A CA 1
ATOM 1143 C C . GLU A 1 150 ? 58.704 -3.389 8.649 1.00 22.69 149 GLU A C 1
ATOM 1144 O O . GLU A 1 150 ? 59.455 -3.962 7.859 1.00 23.50 149 GLU A O 1
ATOM 1150 N N . HIS A 1 151 ? 57.388 -3.568 8.643 1.00 20.32 150 HIS A N 1
ATOM 1151 C CA . HIS A 1 151 ? 56.770 -4.544 7.752 1.00 23.42 150 HIS A CA 1
ATOM 1152 C C . HIS A 1 151 ? 56.054 -3.922 6.557 1.00 20.89 150 HIS A C 1
ATOM 1153 O O . HIS A 1 151 ? 55.342 -4.606 5.812 1.00 24.99 150 HIS A O 1
ATOM 1160 N N . HIS A 1 152 ? 56.267 -2.627 6.355 1.00 19.71 151 HIS A N 1
ATOM 1161 C CA . HIS A 1 152 ? 55.675 -1.960 5.208 1.00 19.87 151 HIS A CA 1
ATOM 1162 C C . HIS A 1 152 ? 56.364 -2.399 3.923 1.00 23.82 151 HIS A C 1
ATOM 1163 O O . HIS A 1 152 ? 57.587 -2.340 3.821 1.00 23.04 151 HIS A O 1
ATOM 1170 N N . HIS A 1 153 ? 55.571 -2.814 2.941 1.00 25.17 152 HIS A N 1
ATOM 1171 C CA . HIS A 1 153 ? 56.111 -3.151 1.633 1.00 27.35 152 HIS A CA 1
ATOM 1172 C C . HIS A 1 153 ? 55.293 -2.509 0.508 1.00 31.52 152 HIS A C 1
ATOM 1173 O O . HIS A 1 153 ? 54.075 -2.354 0.623 1.00 33.85 152 HIS A O 1
ATOM 1175 N N . HIS A 1 154 ? 55.990 -2.105 -0.551 1.00 34.23 153 HIS A N 1
ATOM 1176 C CA . HIS A 1 154 ? 55.391 -1.745 -1.848 1.00 36.77 153 HIS A CA 1
ATOM 1177 C C . HIS A 1 154 ? 54.455 -0.525 -1.909 1.00 32.68 153 HIS A C 1
ATOM 1178 O O . HIS A 1 154 ? 53.921 -0.067 -0.898 1.00 35.21 153 HIS A O 1
ATOM 1180 N N . HIS A 1 155 ? 54.265 -0.024 -3.129 1.00 34.73 154 HIS A N 1
ATOM 1181 C CA . HIS A 1 155 ? 53.473 1.173 -3.406 1.00 30.72 154 HIS A CA 1
ATOM 1182 C C . HIS A 1 155 ? 51.975 0.914 -3.383 1.00 33.32 154 HIS A C 1
ATOM 1183 O O . HIS A 1 155 ? 51.219 1.612 -4.064 1.00 38.06 154 HIS A O 1
ATOM 1185 N N . PRO B 1 2 ? 7.394 -11.902 51.655 1.00 28.19 1 PRO B N 1
ATOM 1186 C CA . PRO B 1 2 ? 7.916 -12.755 50.594 1.00 24.35 1 PRO B CA 1
ATOM 1187 C C . PRO B 1 2 ? 9.366 -12.387 50.291 1.00 23.80 1 PRO B C 1
ATOM 1188 O O . PRO B 1 2 ? 9.664 -11.255 49.911 1.00 26.95 1 PRO B O 1
ATOM 1190 N N . TYR B 1 3 ? 10.265 -13.345 50.481 1.00 17.71 2 TYR B N 1
ATOM 1191 C CA . TYR B 1 3 ? 11.685 -13.113 50.240 1.00 18.24 2 TYR B CA 1
ATOM 1192 C C . TYR B 1 3 ? 12.096 -13.556 48.850 1.00 16.69 2 TYR B C 1
ATOM 1193 O O . TYR B 1 3 ? 11.700 -14.611 48.369 1.00 16.27 2 TYR B O 1
ATOM 1202 N N . ARG B 1 4 ? 12.894 -12.722 48.198 1.00 15.19 3 ARG B N 1
ATOM 1203 C CA . ARG B 1 4 ? 13.482 -13.081 46.924 1.00 17.97 3 ARG B CA 1
ATOM 1204 C C . ARG B 1 4 ? 14.985 -12.893 47.076 1.00 14.99 3 ARG B C 1
ATOM 1205 O O . ARG B 1 4 ? 15.499 -11.771 47.020 1.00 13.61 3 ARG B O 1
ATOM 1213 N N . ILE B 1 5 ? 15.670 -14.007 47.331 1.00 13.35 4 ILE B N 1
ATOM 1214 C CA . ILE B 1 5 ? 17.093 -13.990 47.654 1.00 14.55 4 ILE B CA 1
ATOM 1215 C C . ILE B 1 5 ? 17.910 -14.218 46.388 1.00 11.88 4 ILE B C 1
ATOM 1216 O O . ILE B 1 5 ? 17.735 -15.231 45.695 1.00 13.17 4 ILE B O 1
ATOM 1221 N N . LEU B 1 6 ? 18.799 -13.271 46.088 1.00 10.28 5 LEU B N 1
ATOM 1222 C CA . LEU B 1 6 ? 19.672 -13.354 44.926 1.00 13.09 5 LEU B CA 1
ATOM 1223 C C . LEU B 1 6 ? 21.117 -13.498 45.385 1.00 11.68 5 LEU B C 1
ATOM 1224 O O . LEU B 1 6 ? 21.668 -12.563 45.961 1.00 12.34 5 LEU B O 1
ATOM 1229 N N . PHE B 1 7 ? 21.728 -14.659 45.127 1.00 11.53 6 PHE B N 1
ATOM 1230 C CA . PHE B 1 7 ? 23.140 -14.870 45.456 1.00 10.07 6 PHE B CA 1
ATOM 1231 C C . PHE B 1 7 ? 24.017 -14.488 44.273 1.00 10.10 6 PHE B C 1
ATOM 1232 O O . PHE B 1 7 ? 23.697 -14.822 43.134 1.00 10.93 6 PHE B O 1
ATOM 1240 N N . VAL B 1 8 ? 25.117 -13.785 44.553 1.00 9.64 7 VAL B N 1
ATOM 1241 C CA . VAL B 1 8 ? 25.961 -13.253 43.484 1.00 8.62 7 VAL B CA 1
ATOM 1242 C C . VAL B 1 8 ? 27.448 -13.531 43.691 1.00 9.91 7 VAL B C 1
ATOM 1243 O O . VAL B 1 8 ? 28.012 -13.234 44.744 1.00 10.85 7 VAL B O 1
ATOM 1247 N N . CYS B 1 9 ? 28.076 -14.105 42.662 1.00 10.23 8 CYS B N 1
ATOM 1248 C CA . CYS B 1 9 ? 29.539 -14.150 42.549 1.00 11.05 8 CYS B CA 1
ATOM 1249 C C . CYS B 1 9 ? 29.956 -13.566 41.197 1.00 10.69 8 CYS B C 1
ATOM 1250 O O . CYS B 1 9 ? 29.244 -12.708 40.667 1.00 10.45 8 CYS B O 1
ATOM 1253 N N . THR B 1 10 ? 31.075 -14.011 40.624 1.00 10.21 9 THR B N 1
ATOM 1254 C CA . THR B 1 10 ? 31.508 -13.454 39.338 1.00 11.32 9 THR B CA 1
ATOM 1255 C C . THR B 1 10 ? 30.982 -14.286 38.172 1.00 9.47 9 THR B C 1
ATOM 1256 O O . THR B 1 10 ? 30.195 -13.800 37.351 1.00 10.99 9 THR B O 1
ATOM 1260 N N . GLY B 1 11 ? 31.387 -15.553 38.105 1.00 10.94 10 GLY B N 1
ATOM 1261 C CA . GLY B 1 11 ? 31.032 -16.393 36.978 1.00 11.18 10 GLY B CA 1
ATOM 1262 C C . GLY B 1 11 ? 29.731 -17.161 37.092 1.00 11.56 10 GLY B C 1
ATOM 1263 O O . GLY B 1 11 ? 29.248 -17.707 36.101 1.00 11.32 10 GLY B O 1
ATOM 1264 N N . ASN B 1 12 ? 29.150 -17.191 38.288 1.00 10.72 11 ASN B N 1
ATOM 1265 C CA . ASN B 1 12 ? 27.900 -17.921 38.519 1.00 10.51 11 ASN B CA 1
ATOM 1266 C C . ASN B 1 12 ? 28.002 -19.387 38.106 1.00 10.44 11 ASN B C 1
ATOM 1267 O O . ASN B 1 12 ? 27.075 -19.953 37.517 1.00 10.81 11 ASN B O 1
ATOM 1272 N N . THR B 1 13 ? 29.144 -20.000 38.408 1.00 10.78 12 THR B N 1
ATOM 1273 C CA . THR B 1 13 ? 29.311 -21.444 38.206 1.00 11.39 12 THR B CA 1
ATOM 1274 C C . THR B 1 13 ? 29.704 -22.184 39.481 1.00 12.24 12 THR B C 1
ATOM 1275 O O . THR B 1 13 ? 29.498 -23.394 39.572 1.00 12.78 12 THR B O 1
ATOM 1279 N N . CYS B 1 14 ? 30.245 -21.466 40.467 1.00 12.00 13 CYS B N 1
ATOM 1280 C CA . CYS B 1 14 ? 30.791 -22.124 41.644 1.00 14.06 13 CYS B CA 1
ATOM 1281 C C . CYS B 1 14 ? 30.127 -21.683 42.954 1.00 11.47 13 CYS B C 1
ATOM 1282 O O . CYS B 1 14 ? 29.220 -22.360 43.437 1.00 12.51 13 CYS B O 1
ATOM 1285 N N . ARG B 1 15 ? 30.562 -20.564 43.534 1.00 11.22 14 ARG B N 1
ATOM 1286 C CA . ARG B 1 15 ? 30.017 -20.158 44.840 1.00 10.61 14 ARG B CA 1
ATOM 1287 C C . ARG B 1 15 ? 28.524 -19.859 44.864 1.00 11.73 14 ARG B C 1
ATOM 1288 O O . ARG B 1 15 ? 27.799 -20.462 45.642 1.00 10.75 14 ARG B O 1
ATOM 1296 N N . SER B 1 16 ? 28.062 -18.928 44.037 1.00 10.00 15 SER B N 1
ATOM 1297 C CA . SER B 1 16 ? 26.638 -18.562 44.102 1.00 11.00 15 SER B CA 1
ATOM 1298 C C . SER B 1 16 ? 25.665 -19.689 43.717 1.00 12.12 15 SER B C 1
ATOM 1299 O O . SER B 1 16 ? 24.617 -19.809 44.338 1.00 11.06 15 SER B O 1
ATOM 1302 N N . PRO B 1 17 ? 26.023 -20.538 42.728 1.00 10.38 16 PRO B N 1
ATOM 1303 C CA . PRO B 1 17 ? 25.116 -21.670 42.494 1.00 10.82 16 PRO B CA 1
ATOM 1304 C C . PRO B 1 17 ? 25.074 -22.627 43.675 1.00 10.96 16 PRO B C 1
ATOM 1305 O O . PRO B 1 17 ? 24.019 -23.200 43.928 1.00 11.18 16 PRO B O 1
ATOM 1317 N N . ALA B 1 19 ? 25.425 -21.721 46.907 1.00 10.65 18 ALA B N 1
ATOM 1318 C CA . ALA B 1 19 ? 24.595 -21.017 47.886 1.00 10.40 18 ALA B CA 1
ATOM 1319 C C . ALA B 1 19 ? 23.119 -21.160 47.539 1.00 12.83 18 ALA B C 1
ATOM 1320 O O . ALA B 1 19 ? 22.300 -21.483 48.403 1.00 10.99 18 ALA B O 1
ATOM 1322 N N . ALA B 1 20 ? 22.779 -20.932 46.278 1.00 10.87 19 ALA B N 1
ATOM 1323 C CA . ALA B 1 20 ? 21.402 -21.014 45.829 1.00 12.29 19 ALA B CA 1
ATOM 1324 C C . ALA B 1 20 ? 20.846 -22.426 45.986 1.00 11.97 19 ALA B C 1
ATOM 1325 O O . ALA B 1 20 ? 19.728 -22.608 46.477 1.00 12.15 19 ALA B O 1
ATOM 1327 N N . ALA B 1 21 ? 21.636 -23.424 45.592 1.00 11.46 20 ALA B N 1
ATOM 1328 C CA . ALA B 1 21 ? 21.186 -24.812 45.683 1.00 13.03 20 ALA B CA 1
ATOM 1329 C C . ALA B 1 21 ? 20.946 -25.226 47.129 1.00 12.64 20 ALA B C 1
ATOM 1330 O O . ALA B 1 21 ? 19.988 -25.941 47.435 1.00 11.95 20 ALA B O 1
ATOM 1332 N N . LEU B 1 22 ? 21.836 -24.804 48.017 1.00 12.02 21 LEU B N 1
ATOM 1333 C CA . LEU B 1 22 ? 21.700 -25.161 49.428 1.00 11.20 21 LEU B CA 1
ATOM 1334 C C . LEU B 1 22 ? 20.458 -24.524 50.038 1.00 12.90 21 LEU B C 1
ATOM 1335 O O . LEU B 1 22 ? 19.754 -25.156 50.825 1.00 13.88 21 LEU B O 1
ATOM 1340 N N . LEU B 1 23 ? 20.158 -23.287 49.664 1.00 12.36 22 LEU B N 1
ATOM 1341 C CA . LEU B 1 23 ? 18.988 -22.621 50.228 1.00 12.15 22 LEU B CA 1
ATOM 1342 C C . LEU B 1 23 ? 17.717 -23.196 49.628 1.00 14.51 22 LEU B C 1
ATOM 1343 O O . LEU B 1 23 ? 16.765 -23.490 50.348 1.00 13.68 22 LEU B O 1
ATOM 1348 N N . GLU B 1 24 ? 17.713 -23.378 48.314 1.00 12.94 23 GLU B N 1
ATOM 1349 C CA . GLU B 1 24 ? 16.566 -23.938 47.602 1.00 14.92 23 GLU B CA 1
ATOM 1350 C C . GLU B 1 24 ? 16.214 -25.334 48.108 1.00 16.93 23 GLU B C 1
ATOM 1351 O O . GLU B 1 24 ? 15.030 -25.695 48.195 1.00 16.41 23 GLU B O 1
ATOM 1357 N N . ASN B 1 25 ? 17.236 -26.103 48.474 1.00 14.50 24 ASN B N 1
ATOM 1358 C CA . ASN B 1 25 ? 17.045 -27.466 48.983 1.00 17.21 24 ASN B CA 1
ATOM 1359 C C . ASN B 1 25 ? 16.172 -27.516 50.238 1.00 16.89 24 ASN B C 1
ATOM 1360 O O . ASN B 1 25 ? 15.525 -28.531 50.528 1.00 16.84 24 ASN B O 1
ATOM 1365 N N . LYS B 1 26 ? 16.153 -26.418 50.987 1.00 15.29 25 LYS B N 1
ATOM 1366 C CA . LYS B 1 26 ? 15.375 -26.354 52.216 1.00 16.66 25 LYS B CA 1
ATOM 1367 C C . LYS B 1 26 ? 13.886 -26.167 51.958 1.00 18.56 25 LYS B C 1
ATOM 1368 O O . LYS B 1 26 ? 13.069 -26.436 52.841 1.00 20.42 25 LYS B O 1
ATOM 1374 N N . GLN B 1 27 ? 13.542 -25.697 50.764 1.00 17.15 26 GLN B N 1
ATOM 1375 C CA . GLN B 1 27 ? 12.154 -25.487 50.363 1.00 21.70 26 GLN B CA 1
ATOM 1376 C C . GLN B 1 27 ? 11.388 -24.662 51.396 1.00 19.10 26 GLN B C 1
ATOM 1377 O O . GLN B 1 27 ? 10.281 -25.022 51.817 1.00 19.98 26 GLN B O 1
ATOM 1383 N N . LEU B 1 28 ? 11.991 -23.558 51.818 1.00 15.91 27 LEU B N 1
ATOM 1384 C CA . LEU B 1 28 ? 11.357 -22.681 52.795 1.00 15.42 27 LEU B CA 1
ATOM 1385 C C . LEU B 1 28 ? 10.140 -22.011 52.179 1.00 15.55 27 LEU B C 1
ATOM 1386 O O . LEU B 1 28 ? 10.222 -21.441 51.095 1.00 17.12 27 LEU B O 1
ATOM 1391 N N . PRO B 1 29 ? 8.995 -22.065 52.880 1.00 17.09 28 PRO B N 1
ATOM 1392 C CA . PRO B 1 29 ? 7.830 -21.366 52.337 1.00 15.85 28 PRO B CA 1
ATOM 1393 C C . PRO B 1 29 ? 8.065 -19.863 52.303 1.00 14.02 28 PRO B C 1
ATOM 1394 O O . PRO B 1 29 ? 8.715 -19.325 53.200 1.00 15.46 28 PRO B O 1
ATOM 1398 N N . GLY B 1 30 ? 7.566 -19.206 51.265 1.00 16.03 29 GLY B N 1
ATOM 1399 C CA . GLY B 1 30 ? 7.680 -17.764 51.169 1.00 16.68 29 GLY B CA 1
ATOM 1400 C C . GLY B 1 30 ? 9.073 -17.275 50.814 1.00 17.31 29 GLY B C 1
ATOM 1401 O O . GLY B 1 30 ? 9.362 -16.091 50.963 1.00 18.23 29 GLY B O 1
ATOM 1402 N N . VAL B 1 31 ? 9.933 -18.182 50.354 1.00 15.12 30 VAL B N 1
ATOM 1403 C CA . VAL B 1 31 ? 11.288 -17.812 49.959 1.00 16.58 30 VAL B CA 1
ATOM 1404 C C . VAL B 1 31 ? 11.552 -18.293 48.545 1.00 18.38 30 VAL B C 1
ATOM 1405 O O . VAL B 1 31 ? 11.381 -19.478 48.243 1.00 16.79 30 VAL B O 1
ATOM 1409 N N . GLU B 1 32 ? 11.961 -17.372 47.675 1.00 16.60 31 GLU B N 1
ATOM 1410 C CA . GLU B 1 32 ? 12.388 -17.737 46.333 1.00 18.74 31 GLU B CA 1
ATOM 1411 C C . GLU B 1 32 ? 13.874 -17.409 46.191 1.00 13.97 31 GLU B C 1
ATOM 1412 O O . GLU B 1 32 ? 14.378 -16.490 46.843 1.00 14.05 31 GLU B O 1
ATOM 1418 N N . VAL B 1 33 ? 14.559 -18.193 45.364 1.00 14.22 32 VAL B N 1
ATOM 1419 C CA . VAL B 1 33 ? 16.013 -18.146 45.270 1.00 14.64 32 VAL B CA 1
ATOM 1420 C C . VAL B 1 33 ? 16.468 -18.084 43.820 1.00 14.84 32 VAL B C 1
ATOM 1421 O O . VAL B 1 33 ? 15.987 -18.846 42.977 1.00 14.17 32 VAL B O 1
ATOM 1425 N N . LYS B 1 34 ? 17.390 -17.165 43.535 1.00 14.07 33 LYS B N 1
ATOM 1426 C CA . LYS B 1 34 ? 18.076 -17.119 42.250 1.00 14.54 33 LYS B CA 1
ATOM 1427 C C . LYS B 1 34 ? 19.552 -16.845 42.482 1.00 13.20 33 LYS B C 1
ATOM 1428 O O . LYS B 1 34 ? 19.960 -16.457 43.573 1.00 11.34 33 LYS B O 1
ATOM 1434 N N . SER B 1 35 ? 20.348 -17.051 41.441 1.00 13.07 34 SER B N 1
ATOM 1435 C CA . SER B 1 35 ? 21.744 -16.626 41.448 1.00 11.60 34 SER B CA 1
ATOM 1436 C C . SER B 1 35 ? 22.142 -16.007 40.120 1.00 11.16 34 SER B C 1
ATOM 1437 O O . SER B 1 35 ? 21.535 -16.271 39.074 1.00 13.62 34 SER B O 1
ATOM 1440 N N . ALA B 1 36 ? 23.165 -15.168 40.175 1.00 10.34 35 ALA B N 1
ATOM 1441 C CA . ALA B 1 36 ? 23.703 -14.555 38.973 1.00 11.14 35 ALA B CA 1
ATOM 1442 C C . ALA B 1 36 ? 25.142 -14.161 39.205 1.00 10.59 35 ALA B C 1
ATOM 1443 O O . ALA B 1 36 ? 25.619 -14.141 40.334 1.00 11.14 35 ALA B O 1
ATOM 1445 N N . GLY B 1 37 ? 25.841 -13.858 38.118 1.00 9.95 36 GLY B N 1
ATOM 1446 C CA . GLY B 1 37 ? 27.239 -13.484 38.207 1.00 11.47 36 GLY B CA 1
ATOM 1447 C C . GLY B 1 37 ? 27.485 -12.087 37.666 1.00 10.41 36 GLY B C 1
ATOM 1448 O O . GLY B 1 37 ? 26.877 -11.691 36.671 1.00 10.27 36 GLY B O 1
ATOM 1449 N N . VAL B 1 38 ? 28.362 -11.335 38.313 1.00 9.67 37 VAL B N 1
ATOM 1450 C CA . VAL B 1 38 ? 28.669 -9.993 37.822 1.00 11.04 37 VAL B CA 1
ATOM 1451 C C . VAL B 1 38 ? 29.311 -9.999 36.433 1.00 10.59 37 VAL B C 1
ATOM 1452 O O . VAL B 1 38 ? 29.210 -9.023 35.721 1.00 11.27 37 VAL B O 1
ATOM 1456 N N . PHE B 1 39 ? 29.962 -11.094 36.050 1.00 10.21 38 PHE B N 1
ATOM 1457 C CA . PHE B 1 39 ? 30.618 -11.178 34.743 1.00 11.98 38 PHE B CA 1
ATOM 1458 C C . PHE B 1 39 ? 30.582 -12.634 34.327 1.00 11.34 38 PHE B C 1
ATOM 1459 O O . PHE B 1 39 ? 31.555 -13.382 34.516 1.00 11.77 38 PHE B O 1
ATOM 1467 N N . ALA B 1 40 ? 29.454 -13.036 33.751 1.00 12.41 39 ALA B N 1
ATOM 1468 C CA . ALA B 1 40 ? 29.166 -14.444 33.541 1.00 12.04 39 ALA B CA 1
ATOM 1469 C C . ALA B 1 40 ? 28.561 -14.739 32.190 1.00 13.73 39 ALA B C 1
ATOM 1470 O O . ALA B 1 40 ? 27.798 -13.932 31.651 1.00 13.80 39 ALA B O 1
ATOM 1472 N N . ALA B 1 41 ? 28.886 -15.917 31.670 1.00 13.17 40 ALA B N 1
ATOM 1473 C CA . ALA B 1 41 ? 28.244 -16.441 30.471 1.00 15.35 40 ALA B CA 1
ATOM 1474 C C . ALA B 1 41 ? 26.801 -16.846 30.781 1.00 16.64 40 ALA B C 1
ATOM 1475 O O . ALA B 1 41 ? 26.431 -17.043 31.943 1.00 16.22 40 ALA B O 1
ATOM 1477 N N . GLU B 1 42 ? 25.991 -16.962 29.731 1.00 17.52 41 GLU B N 1
ATOM 1478 C CA . GLU B 1 42 ? 24.636 -17.492 29.851 1.00 20.90 41 GLU B CA 1
ATOM 1479 C C . GLU B 1 42 ? 24.612 -18.987 29.553 1.00 18.66 41 GLU B C 1
ATOM 1480 O O . GLU B 1 42 ? 25.186 -19.448 28.563 1.00 18.76 41 GLU B O 1
ATOM 1486 N N . GLY B 1 43 ? 23.950 -19.740 30.429 1.00 18.45 42 GLY B N 1
ATOM 1487 C CA . GLY B 1 43 ? 23.640 -21.135 30.168 1.00 19.85 42 GLY B CA 1
ATOM 1488 C C . GLY B 1 43 ? 24.713 -22.160 30.487 1.00 20.05 42 GLY B C 1
ATOM 1489 O O . GLY B 1 43 ? 24.587 -23.332 30.105 1.00 23.05 42 GLY B O 1
ATOM 1490 N N . SER B 1 44 ? 25.774 -21.737 31.172 1.00 17.88 43 SER B N 1
ATOM 1491 C CA . SER B 1 44 ? 26.822 -22.668 31.564 1.00 16.60 43 SER B CA 1
ATOM 1492 C C . SER B 1 44 ? 26.376 -23.516 32.746 1.00 17.33 43 SER B C 1
ATOM 1493 O O . SER B 1 44 ? 25.578 -23.079 33.567 1.00 16.99 43 SER B O 1
ATOM 1496 N N . GLU B 1 45 ? 26.917 -24.725 32.834 1.00 19.47 44 GLU B N 1
ATOM 1497 C CA . GLU B 1 45 ? 26.643 -25.594 33.972 1.00 19.13 44 GLU B CA 1
ATOM 1498 C C . GLU B 1 45 ? 27.411 -25.097 35.191 1.00 16.05 44 GLU B C 1
ATOM 1499 O O . GLU B 1 45 ? 28.409 -24.388 35.053 1.00 15.79 44 GLU B O 1
ATOM 1505 N N . ALA B 1 46 ? 26.959 -25.472 36.387 1.00 14.80 45 ALA B N 1
ATOM 1506 C CA . ALA B 1 46 ? 27.804 -25.303 37.564 1.00 13.74 45 ALA B CA 1
ATOM 1507 C C . ALA B 1 46 ? 29.051 -26.155 37.331 1.00 14.52 45 ALA B C 1
ATOM 1508 O O . ALA B 1 46 ? 29.007 -27.164 36.608 1.00 15.76 45 ALA B O 1
ATOM 1510 N N . SER B 1 47 ? 30.170 -25.749 37.920 1.00 11.57 46 SER B N 1
ATOM 1511 C CA . SER B 1 47 ? 31.415 -26.470 37.699 1.00 12.14 46 SER B CA 1
ATOM 1512 C C . SER B 1 47 ? 31.326 -27.878 38.260 1.00 10.39 46 SER B C 1
ATOM 1513 O O . SER B 1 47 ? 30.530 -28.151 39.169 1.00 11.07 46 SER B O 1
ATOM 1516 N N . VAL B 1 48 ? 32.158 -28.770 37.744 1.00 12.16 47 VAL B N 1
ATOM 1517 C CA . VAL B 1 48 ? 32.046 -30.176 38.100 1.00 11.90 47 VAL B CA 1
ATOM 1518 C C . VAL B 1 48 ? 32.254 -30.443 39.593 1.00 12.27 47 VAL B C 1
ATOM 1519 O O . VAL B 1 48 ? 31.534 -31.253 40.179 1.00 11.61 47 VAL B O 1
ATOM 1523 N N . HIS B 1 49 ? 33.204 -29.755 40.220 1.00 11.66 48 HIS B N 1
ATOM 1524 C CA . HIS B 1 49 ? 33.423 -29.952 41.651 1.00 12.81 48 HIS B CA 1
ATOM 1525 C C . HIS B 1 49 ? 32.262 -29.397 42.471 1.00 10.90 48 HIS B C 1
ATOM 1526 O O . HIS B 1 49 ? 31.909 -29.973 43.498 1.00 11.53 48 HIS B O 1
ATOM 1533 N N . ALA B 1 50 ? 31.658 -28.293 42.025 1.00 10.37 49 ALA B N 1
ATOM 1534 C CA . ALA B 1 50 ? 30.469 -27.768 42.704 1.00 11.93 49 ALA B CA 1
ATOM 1535 C C . ALA B 1 50 ? 29.340 -28.794 42.608 1.00 11.21 49 ALA B C 1
ATOM 1536 O O . ALA B 1 50 ? 28.673 -29.097 43.594 1.00 9.83 49 ALA B O 1
ATOM 1538 N N . LYS B 1 51 ? 29.137 -29.368 41.429 1.00 10.48 50 LYS B N 1
ATOM 1539 C CA . LYS B 1 51 ? 28.100 -30.386 41.270 1.00 11.75 50 LYS B CA 1
ATOM 1540 C C . LYS B 1 51 ? 28.397 -31.608 42.142 1.00 10.72 50 LYS B C 1
ATOM 1541 O O . LYS B 1 51 ? 27.493 -32.161 42.781 1.00 11.20 50 LYS B O 1
ATOM 1555 N N . VAL B 1 53 ? 30.240 -31.856 45.051 1.00 11.01 52 VAL B N 1
ATOM 1556 C CA . VAL B 1 53 ? 30.067 -31.646 46.487 1.00 12.02 52 VAL B CA 1
ATOM 1557 C C . VAL B 1 53 ? 28.604 -31.412 46.843 1.00 12.18 52 VAL B C 1
ATOM 1558 O O . VAL B 1 53 ? 28.162 -31.800 47.926 1.00 12.02 52 VAL B O 1
ATOM 1562 N N . LEU B 1 54 ? 27.831 -30.835 45.924 1.00 10.67 53 LEU B N 1
ATOM 1563 C CA . LEU B 1 54 ? 26.390 -30.744 46.134 1.00 13.51 53 LEU B CA 1
ATOM 1564 C C . LEU B 1 54 ? 25.720 -32.118 46.112 1.00 10.87 53 LEU B C 1
ATOM 1565 O O . LEU B 1 54 ? 24.815 -32.382 46.902 1.00 12.16 53 LEU B O 1
ATOM 1570 N N . LYS B 1 55 ? 26.173 -32.993 45.228 1.00 11.05 54 LYS B N 1
ATOM 1571 C CA . LYS B 1 55 ? 25.634 -34.353 45.128 1.00 11.48 54 LYS B CA 1
ATOM 1572 C C . LYS B 1 55 ? 25.871 -35.128 46.416 1.00 12.24 54 LYS B C 1
ATOM 1573 O O . LYS B 1 55 ? 25.035 -35.946 46.814 1.00 13.29 54 LYS B O 1
ATOM 1579 N N . GLU B 1 56 ? 26.994 -34.871 47.082 1.00 12.60 55 GLU B N 1
ATOM 1580 C CA . GLU B 1 56 ? 27.279 -35.516 48.364 1.00 14.80 55 GLU B CA 1
ATOM 1581 C C . GLU B 1 56 ? 26.197 -35.220 49.386 1.00 15.13 55 GLU B C 1
ATOM 1582 O O . GLU B 1 56 ? 25.961 -36.016 50.293 1.00 17.25 55 GLU B O 1
ATOM 1588 N N . LYS B 1 57 ? 25.524 -34.083 49.229 1.00 13.36 56 LYS B N 1
ATOM 1589 C CA . LYS B 1 57 ? 24.459 -33.677 50.141 1.00 15.38 56 LYS B CA 1
ATOM 1590 C C . LYS B 1 57 ? 23.071 -33.978 49.571 1.00 13.35 56 LYS B C 1
ATOM 1591 O O . LYS B 1 57 ? 22.061 -33.494 50.083 1.00 15.81 56 LYS B O 1
ATOM 1597 N N . GLY B 1 58 ? 23.027 -34.778 48.511 1.00 12.34 57 GLY B N 1
ATOM 1598 C CA . GLY B 1 58 ? 21.773 -35.153 47.886 1.00 13.97 57 GLY B CA 1
ATOM 1599 C C . GLY B 1 58 ? 21.189 -34.186 46.879 1.00 14.80 57 GLY B C 1
ATOM 1600 O O . GLY B 1 58 ? 20.093 -34.404 46.359 1.00 17.72 57 GLY B O 1
ATOM 1601 N N . ILE B 1 59 ? 21.933 -33.123 46.569 1.00 13.53 58 ILE B N 1
ATOM 1602 C CA . ILE B 1 59 ? 21.425 -32.050 45.714 1.00 16.25 58 ILE B CA 1
ATOM 1603 C C . ILE B 1 59 ? 21.891 -32.207 44.273 1.00 14.63 58 ILE B C 1
ATOM 1604 O O . ILE B 1 59 ? 23.075 -32.396 44.024 1.00 16.55 58 ILE B O 1
ATOM 1609 N N . GLU B 1 60 ? 20.944 -32.159 43.338 1.00 14.93 59 GLU B N 1
ATOM 1610 C CA . GLU B 1 60 ? 21.236 -32.155 41.906 1.00 17.94 59 GLU B CA 1
ATOM 1611 C C . GLU B 1 60 ? 20.391 -31.049 41.272 1.00 21.36 59 GLU B C 1
ATOM 1612 O O . GLU B 1 60 ? 19.259 -31.280 40.852 1.00 25.41 59 GLU B O 1
ATOM 1618 N N . ALA B 1 61 ? 20.961 -29.848 41.199 1.00 21.40 60 ALA B N 1
ATOM 1619 C CA . ALA B 1 61 ? 20.196 -28.625 40.951 1.00 27.07 60 ALA B CA 1
ATOM 1620 C C . ALA B 1 61 ? 19.903 -28.258 39.494 1.00 24.76 60 ALA B C 1
ATOM 1621 O O . ALA B 1 61 ? 19.044 -27.409 39.250 1.00 25.56 60 ALA B O 1
ATOM 1623 N N . ALA B 1 62 ? 20.613 -28.858 38.543 1.00 27.38 61 ALA B N 1
ATOM 1624 C CA . ALA B 1 62 ? 20.464 -28.502 37.124 1.00 26.10 61 ALA B CA 1
ATOM 1625 C C . ALA B 1 62 ? 20.641 -26.998 36.875 1.00 27.38 61 ALA B C 1
ATOM 1626 O O . ALA B 1 62 ? 19.842 -26.362 36.188 1.00 28.09 61 ALA B O 1
ATOM 1628 N N . HIS B 1 63 ? 21.710 -26.449 37.433 1.00 23.95 62 HIS B N 1
ATOM 1629 C CA . HIS B 1 63 ? 22.012 -25.024 37.330 1.00 19.81 62 HIS B CA 1
ATOM 1630 C C . HIS B 1 63 ? 22.377 -24.568 35.908 1.00 19.38 62 HIS B C 1
ATOM 1631 O O . HIS B 1 63 ? 23.054 -25.289 35.169 1.00 19.70 62 HIS B O 1
ATOM 1638 N N . ARG B 1 64 ? 21.928 -23.365 35.544 1.00 18.44 63 ARG B N 1
ATOM 1639 C CA . ARG B 1 64 ? 22.382 -22.682 34.329 1.00 18.93 63 ARG B CA 1
ATOM 1640 C C . ARG B 1 64 ? 22.804 -21.257 34.675 1.00 17.07 63 ARG B C 1
ATOM 1641 O O . ARG B 1 64 ? 22.036 -20.507 35.284 1.00 16.31 63 ARG B O 1
ATOM 1649 N N . SER B 1 65 ? 24.014 -20.879 34.270 1.00 14.81 64 SER B N 1
ATOM 1650 C CA . SER B 1 65 ? 24.596 -19.600 34.679 1.00 14.55 64 SER B CA 1
ATOM 1651 C C . SER B 1 65 ? 23.858 -18.410 34.065 1.00 15.98 64 SER B C 1
ATOM 1652 O O . SER B 1 65 ? 23.303 -18.509 32.963 1.00 16.59 64 SER B O 1
ATOM 1655 N N . SER B 1 66 ? 23.858 -17.295 34.787 1.00 14.58 65 SER B N 1
ATOM 1656 C CA . SER B 1 66 ? 23.181 -16.083 34.346 1.00 16.92 65 SER B CA 1
ATOM 1657 C C . SER B 1 66 ? 24.053 -14.878 34.616 1.00 12.81 65 SER B C 1
ATOM 1658 O O . SER B 1 66 ? 24.635 -14.759 35.690 1.00 13.98 65 SER B O 1
ATOM 1661 N N . GLN B 1 67 ? 24.127 -13.973 33.642 1.00 14.07 66 GLN B N 1
ATOM 1662 C CA . GLN B 1 67 ? 24.705 -12.658 33.881 1.00 13.09 66 GLN B CA 1
ATOM 1663 C C . GLN B 1 67 ? 23.743 -11.814 34.719 1.00 12.09 66 GLN B C 1
ATOM 1664 O O . GLN B 1 67 ? 22.556 -11.701 34.395 1.00 13.74 66 GLN B O 1
ATOM 1670 N N . LEU B 1 68 ? 24.256 -11.231 35.795 1.00 10.01 67 LEU B N 1
ATOM 1671 C CA . LEU B 1 68 ? 23.490 -10.308 36.629 1.00 11.75 67 LEU B CA 1
ATOM 1672 C C . LEU B 1 68 ? 23.050 -9.076 35.840 1.00 15.93 67 LEU B C 1
ATOM 1673 O O . LEU B 1 68 ? 23.883 -8.339 35.288 1.00 13.41 67 LEU B O 1
ATOM 1678 N N . LYS B 1 69 ? 21.739 -8.862 35.792 1.00 14.33 68 LYS B N 1
ATOM 1679 C CA . LYS B 1 69 ? 21.146 -7.734 35.086 1.00 14.81 68 LYS B CA 1
ATOM 1680 C C . LYS B 1 69 ? 20.190 -6.956 35.973 1.00 15.24 68 LYS B C 1
ATOM 1681 O O . LYS B 1 69 ? 19.828 -7.401 37.065 1.00 13.73 68 LYS B O 1
ATOM 1687 N N . LYS B 1 70 ? 19.799 -5.783 35.486 1.00 15.62 69 LYS B N 1
ATOM 1688 C CA . LYS B 1 70 ? 18.807 -4.941 36.135 1.00 16.33 69 LYS B CA 1
ATOM 1689 C C . LYS B 1 70 ? 17.576 -5.728 36.589 1.00 16.66 69 LYS B C 1
ATOM 1690 O O . LYS B 1 70 ? 17.086 -5.528 37.704 1.00 15.72 69 LYS B O 1
ATOM 1696 N N . GLU B 1 71 ? 17.096 -6.640 35.743 1.00 16.92 70 GLU B N 1
ATOM 1697 C CA . GLU B 1 71 ? 15.900 -7.415 36.086 1.00 17.37 70 GLU B CA 1
ATOM 1698 C C . GLU B 1 71 ? 16.067 -8.223 37.375 1.00 20.07 70 GLU B C 1
ATOM 1699 O O . GLU B 1 71 ? 15.134 -8.322 38.176 1.00 19.82 70 GLU B O 1
ATOM 1705 N N . HIS B 1 72 ? 17.256 -8.781 37.596 1.00 16.84 71 HIS B N 1
ATOM 1706 C CA . HIS B 1 72 ? 17.509 -9.529 38.833 1.00 16.30 71 HIS B CA 1
ATOM 1707 C C . HIS B 1 72 ? 17.557 -8.620 40.047 1.00 15.82 71 HIS B C 1
ATOM 1708 O O . HIS B 1 72 ? 17.053 -8.960 41.123 1.00 16.54 71 HIS B O 1
ATOM 1715 N N . ILE B 1 73 ? 18.199 -7.468 39.883 1.00 15.74 72 ILE B N 1
ATOM 1716 C CA . ILE B 1 73 ? 18.301 -6.489 40.951 1.00 14.50 72 ILE B CA 1
ATOM 1717 C C . ILE B 1 73 ? 16.907 -6.024 41.411 1.00 16.56 72 ILE B C 1
ATOM 1718 O O . ILE B 1 73 ? 16.647 -5.899 42.609 1.00 16.99 72 ILE B O 1
ATOM 1723 N N . ASP B 1 74 ? 16.017 -5.791 40.446 1.00 16.54 73 ASP B N 1
ATOM 1724 C CA . ASP B 1 74 ? 14.655 -5.350 40.752 1.00 18.03 73 ASP B CA 1
ATOM 1725 C C . ASP B 1 74 ? 13.855 -6.472 41.406 1.00 19.10 73 ASP B C 1
ATOM 1726 O O . ASP B 1 74 ? 13.038 -6.234 42.306 1.00 19.46 73 ASP B O 1
ATOM 1731 N N . TRP B 1 75 ? 14.093 -7.695 40.949 1.00 16.90 74 TRP B N 1
ATOM 1732 C CA . TRP B 1 75 ? 13.404 -8.869 41.494 1.00 17.70 74 TRP B CA 1
ATOM 1733 C C . TRP B 1 75 ? 13.753 -9.114 42.967 1.00 19.95 74 TRP B C 1
ATOM 1734 O O . TRP B 1 75 ? 12.876 -9.416 43.788 1.00 18.01 74 TRP B O 1
ATOM 1745 N N . ALA B 1 76 ? 15.028 -8.947 43.306 1.00 17.47 75 ALA B N 1
ATOM 1746 C CA . ALA B 1 76 ? 15.534 -9.287 44.636 1.00 18.21 75 ALA B CA 1
ATOM 1747 C C . ALA B 1 76 ? 14.951 -8.440 45.766 1.00 16.85 75 ALA B C 1
ATOM 1748 O O . ALA B 1 76 ? 14.780 -7.231 45.605 1.00 18.24 75 ALA B O 1
ATOM 1750 N N . THR B 1 77 ? 14.660 -9.074 46.906 1.00 16.59 76 THR B N 1
ATOM 1751 C CA . THR B 1 77 ? 14.466 -8.352 48.157 1.00 16.15 76 THR B CA 1
ATOM 1752 C C . THR B 1 77 ? 15.802 -8.221 48.884 1.00 13.35 76 THR B C 1
ATOM 1753 O O . THR B 1 77 ? 16.028 -7.291 49.656 1.00 16.58 76 THR B O 1
ATOM 1757 N N . HIS B 1 78 ? 16.697 -9.176 48.626 1.00 14.25 77 HIS B N 1
ATOM 1758 C CA . HIS B 1 78 ? 18.005 -9.196 49.270 1.00 13.63 77 HIS B CA 1
ATOM 1759 C C . HIS B 1 78 ? 18.994 -9.714 48.261 1.00 13.88 77 HIS B C 1
ATOM 1760 O O . HIS B 1 78 ? 18.795 -10.785 47.688 1.00 12.71 77 HIS B O 1
ATOM 1767 N N . VAL B 1 79 ? 20.036 -8.926 48.016 1.00 12.75 78 VAL B N 1
ATOM 1768 C CA . VAL B 1 79 ? 21.123 -9.347 47.158 1.00 11.06 78 VAL B CA 1
ATOM 1769 C C . VAL B 1 79 ? 22.277 -9.707 48.063 1.00 11.16 78 VAL B C 1
ATOM 1770 O O . VAL B 1 79 ? 22.837 -8.853 48.748 1.00 12.92 78 VAL B O 1
ATOM 1774 N N . LEU B 1 80 ? 22.628 -10.992 48.072 1.00 10.71 79 LEU B N 1
ATOM 1775 C CA . LEU B 1 80 ? 23.634 -11.505 48.990 1.00 10.68 79 LEU B CA 1
ATOM 1776 C C . LEU B 1 80 ? 24.877 -11.907 48.210 1.00 11.14 79 LEU B C 1
ATOM 1777 O O . LEU B 1 80 ? 24.918 -12.942 47.522 1.00 11.88 79 LEU B O 1
ATOM 1782 N N . ALA B 1 81 ? 25.890 -11.052 48.319 1.00 10.63 80 ALA B N 1
ATOM 1783 C CA . ALA B 1 81 ? 27.139 -11.216 47.596 1.00 10.55 80 ALA B CA 1
ATOM 1784 C C . ALA B 1 81 ? 28.074 -12.170 48.336 1.00 12.21 80 ALA B C 1
ATOM 1785 O O . ALA B 1 81 ? 28.066 -12.241 49.562 1.00 12.99 80 ALA B O 1
ATOM 1795 N N . THR B 1 83 ? 31.396 -11.932 48.449 1.00 12.30 82 THR B N 1
ATOM 1796 C CA . THR B 1 83 ? 32.512 -11.199 49.028 1.00 15.47 82 THR B CA 1
ATOM 1797 C C . THR B 1 83 ? 32.193 -9.720 49.077 1.00 13.81 82 THR B C 1
ATOM 1798 O O . THR B 1 83 ? 31.273 -9.255 48.401 1.00 13.54 82 THR B O 1
ATOM 1802 N N . SER B 1 84 ? 32.975 -8.980 49.856 1.00 14.67 83 SER B N 1
ATOM 1803 C CA . SER B 1 84 ? 32.831 -7.528 49.906 1.00 17.54 83 SER B CA 1
ATOM 1804 C C . SER B 1 84 ? 33.137 -6.884 48.548 1.00 15.36 83 SER B C 1
ATOM 1805 O O . SER B 1 84 ? 32.530 -5.878 48.179 1.00 16.47 83 SER B O 1
ATOM 1808 N N . GLY B 1 85 ? 34.058 -7.474 47.794 1.00 15.35 84 GLY B N 1
ATOM 1809 C CA . GLY B 1 85 ? 34.370 -6.975 46.465 1.00 14.57 84 GLY B CA 1
ATOM 1810 C C . GLY B 1 85 ? 33.186 -7.083 45.517 1.00 14.64 84 GLY B C 1
ATOM 1811 O O . GLY B 1 85 ? 32.927 -6.172 44.720 1.00 14.45 84 GLY B O 1
ATOM 1812 N N . HIS B 1 86 ? 32.468 -8.202 45.585 1.00 14.06 85 HIS B N 1
ATOM 1813 C CA . HIS B 1 86 ? 31.246 -8.353 44.797 1.00 12.85 85 HIS B CA 1
ATOM 1814 C C . HIS B 1 86 ? 30.206 -7.335 45.245 1.00 12.38 85 HIS B C 1
ATOM 1815 O O . HIS B 1 86 ? 29.558 -6.702 44.410 1.00 12.67 85 HIS B O 1
ATOM 1822 N N . LYS B 1 87 ? 30.001 -7.221 46.559 1.00 12.92 86 LYS B N 1
ATOM 1823 C CA . LYS B 1 87 ? 29.072 -6.223 47.085 1.00 12.87 86 LYS B CA 1
ATOM 1824 C C . LYS B 1 87 ? 29.378 -4.833 46.521 1.00 14.80 86 LYS B C 1
ATOM 1825 O O . LYS B 1 87 ? 28.471 -4.134 46.029 1.00 12.50 86 LYS B O 1
ATOM 1831 N N . ASP B 1 88 ? 30.647 -4.441 46.592 1.00 14.84 87 ASP B N 1
ATOM 1832 C CA . ASP B 1 88 ? 31.056 -3.127 46.115 1.00 16.13 87 ASP B CA 1
ATOM 1833 C C . ASP B 1 88 ? 30.771 -2.962 44.626 1.00 15.11 87 ASP B C 1
ATOM 1834 O O . ASP B 1 88 ? 30.278 -1.921 44.197 1.00 15.55 87 ASP B O 1
ATOM 1847 N N . ILE B 1 90 ? 28.484 -4.505 42.815 1.00 11.46 89 ILE B N 1
ATOM 1848 C CA . ILE B 1 90 ? 27.047 -4.461 42.591 1.00 12.19 89 ILE B CA 1
ATOM 1849 C C . ILE B 1 90 ? 26.499 -3.068 42.905 1.00 12.59 89 ILE B C 1
ATOM 1850 O O . ILE B 1 90 ? 25.726 -2.506 42.121 1.00 13.91 89 ILE B O 1
ATOM 1855 N N . VAL B 1 91 ? 26.937 -2.504 44.024 1.00 12.13 90 VAL B N 1
ATOM 1856 C CA . VAL B 1 91 ? 26.413 -1.210 44.469 1.00 12.77 90 VAL B CA 1
ATOM 1857 C C . VAL B 1 91 ? 26.894 -0.089 43.554 1.00 14.41 90 VAL B C 1
ATOM 1858 O O . VAL B 1 91 ? 26.160 0.861 43.292 1.00 14.60 90 VAL B O 1
ATOM 1862 N N . GLU B 1 92 ? 28.111 -0.216 43.032 1.00 12.97 91 GLU B N 1
ATOM 1863 C CA . GLU B 1 92 ? 28.615 0.784 42.099 1.00 15.65 91 GLU B CA 1
ATOM 1864 C C . GLU B 1 92 ? 27.836 0.718 40.791 1.00 15.31 91 GLU B C 1
ATOM 1865 O O . GLU B 1 92 ? 27.446 1.741 40.236 1.00 15.46 91 GLU B O 1
ATOM 1871 N N . ARG B 1 93 ? 27.569 -0.492 40.311 1.00 11.85 92 ARG B N 1
ATOM 1872 C CA . ARG B 1 93 ? 26.874 -0.659 39.043 1.00 13.30 92 ARG B CA 1
ATOM 1873 C C . ARG B 1 93 ? 25.381 -0.362 39.141 1.00 12.74 92 ARG B C 1
ATOM 1874 O O . ARG B 1 93 ? 24.783 0.171 38.200 1.00 14.20 92 ARG B O 1
ATOM 1882 N N . PHE B 1 94 ? 24.790 -0.722 40.280 1.00 12.87 93 PHE B N 1
ATOM 1883 C CA . PHE B 1 94 ? 23.361 -0.578 40.521 1.00 14.49 93 PHE B CA 1
ATOM 1884 C C . PHE B 1 94 ? 23.143 0.130 41.858 1.00 16.02 93 PHE B C 1
ATOM 1885 O O . PHE B 1 94 ? 22.798 -0.512 42.851 1.00 14.64 93 PHE B O 1
ATOM 1893 N N . PRO B 1 95 ? 23.344 1.458 41.893 1.00 15.45 94 PRO B N 1
ATOM 1894 C CA . PRO B 1 95 ? 23.275 2.174 43.175 1.00 17.52 94 PRO B CA 1
ATOM 1895 C C . PRO B 1 95 ? 21.902 2.080 43.820 1.00 15.36 94 PRO B C 1
ATOM 1896 O O . PRO B 1 95 ? 21.784 2.183 45.042 1.00 16.55 94 PRO B O 1
ATOM 1900 N N . GLU B 1 96 ? 20.879 1.847 43.002 1.00 16.97 95 GLU B N 1
ATOM 1901 C CA . GLU B 1 96 ? 19.521 1.691 43.512 1.00 17.33 95 GLU B CA 1
ATOM 1902 C C . GLU B 1 96 ? 19.384 0.449 44.402 1.00 16.58 95 GLU B C 1
ATOM 1903 O O . GLU B 1 96 ? 18.402 0.306 45.143 1.00 18.20 95 GLU B O 1
ATOM 1909 N N . ALA B 1 97 ? 20.383 -0.430 44.360 1.00 15.89 96 ALA B N 1
ATOM 1910 C CA . ALA B 1 97 ? 20.376 -1.658 45.165 1.00 17.61 96 ALA B CA 1
ATOM 1911 C C . ALA B 1 97 ? 21.122 -1.532 46.501 1.00 16.50 96 ALA B C 1
ATOM 1912 O O . ALA B 1 97 ? 21.208 -2.496 47.268 1.00 16.71 96 ALA B O 1
ATOM 1914 N N . LYS B 1 98 ? 21.633 -0.340 46.806 1.00 14.00 97 LYS B N 1
ATOM 1915 C CA . LYS B 1 98 ? 22.505 -0.178 47.970 1.00 14.99 97 LYS B CA 1
ATOM 1916 C C . LYS B 1 98 ? 21.858 -0.579 49.303 1.00 17.32 97 LYS B C 1
ATOM 1917 O O . LYS B 1 98 ? 22.534 -1.096 50.199 1.00 17.80 97 LYS B O 1
ATOM 1923 N N . ASP B 1 99 ? 20.560 -0.335 49.450 1.00 16.15 98 ASP B N 1
ATOM 1924 C CA . ASP B 1 99 ? 19.882 -0.629 50.706 1.00 17.56 98 ASP B CA 1
ATOM 1925 C C . ASP B 1 99 ? 19.661 -2.122 50.939 1.00 19.06 98 ASP B C 1
ATOM 1926 O O . ASP B 1 99 ? 19.393 -2.537 52.073 1.00 20.12 98 ASP B O 1
ATOM 1931 N N . LYS B 1 100 ? 19.767 -2.925 49.882 1.00 16.50 99 LYS B N 1
ATOM 1932 C CA . LYS B 1 100 ? 19.411 -4.340 49.992 1.00 14.27 99 LYS B CA 1
ATOM 1933 C C . LYS B 1 100 ? 20.541 -5.275 49.572 1.00 14.92 99 LYS B C 1
ATOM 1934 O O . LYS B 1 100 ? 20.328 -6.477 49.407 1.00 14.79 99 LYS B O 1
ATOM 1940 N N . THR B 1 101 ? 21.742 -4.728 49.423 1.00 15.10 100 THR B N 1
ATOM 1941 C CA . THR B 1 101 ? 22.886 -5.541 49.019 1.00 12.75 100 THR B CA 1
ATOM 1942 C C . THR B 1 101 ? 23.829 -5.708 50.197 1.00 15.14 100 THR B C 1
ATOM 1943 O O . THR B 1 101 ? 24.254 -4.728 50.812 1.00 16.46 100 THR B O 1
ATOM 1947 N N . PHE B 1 102 ? 24.149 -6.964 50.516 1.00 12.72 101 PHE B N 1
ATOM 1948 C CA . PHE B 1 102 ? 25.016 -7.292 51.639 1.00 12.88 101 PHE B CA 1
ATOM 1949 C C . PHE B 1 102 ? 25.913 -8.423 51.212 1.00 13.41 101 PHE B C 1
ATOM 1950 O O . PHE B 1 102 ? 25.612 -9.114 50.250 1.00 16.37 101 PHE B O 1
ATOM 1958 N N . THR B 1 103 ? 27.000 -8.631 51.939 1.00 14.72 102 THR B N 1
ATOM 1959 C CA . THR B 1 103 ? 27.673 -9.916 51.840 1.00 13.74 102 THR B CA 1
ATOM 1960 C C . THR B 1 103 ? 26.838 -10.925 52.621 1.00 14.92 102 THR B C 1
ATOM 1961 O O . THR B 1 103 ? 26.127 -10.570 53.577 1.00 14.71 102 THR B O 1
ATOM 1965 N N . LEU B 1 104 ? 26.919 -12.185 52.222 1.00 13.14 103 LEU B N 1
ATOM 1966 C CA . LEU B 1 104 ? 26.202 -13.238 52.923 1.00 13.27 103 LEU B CA 1
ATOM 1967 C C . LEU B 1 104 ? 26.624 -13.293 54.391 1.00 13.73 103 LEU B C 1
ATOM 1968 O O . LEU B 1 104 ? 25.772 -13.376 55.285 1.00 13.59 103 LEU B O 1
ATOM 1973 N N . LYS B 1 105 ? 27.929 -13.226 54.649 1.00 15.27 104 LYS B N 1
ATOM 1974 C CA . LYS B 1 105 ? 28.421 -13.311 56.023 1.00 16.33 104 LYS B CA 1
ATOM 1975 C C . LYS B 1 105 ? 27.926 -12.158 56.896 1.00 17.22 104 LYS B C 1
ATOM 1976 O O . LYS B 1 105 ? 27.453 -12.367 58.013 1.00 17.91 104 LYS B O 1
ATOM 1982 N N . GLN B 1 106 ? 28.005 -10.940 56.381 1.00 16.49 105 GLN B N 1
ATOM 1983 C CA . GLN B 1 106 ? 27.561 -9.800 57.164 1.00 20.23 105 GLN B CA 1
ATOM 1984 C C . GLN B 1 106 ? 26.046 -9.828 57.405 1.00 20.12 105 GLN B C 1
ATOM 1985 O O . GLN B 1 106 ? 25.588 -9.482 58.496 1.00 20.15 105 GLN B O 1
ATOM 1991 N N . PHE B 1 107 ? 25.264 -10.267 56.421 1.00 16.28 106 PHE B N 1
ATOM 1992 C CA . PHE B 1 107 ? 23.813 -10.290 56.580 1.00 20.40 106 PHE B CA 1
ATOM 1993 C C . PHE B 1 107 ? 23.365 -11.262 57.668 1.00 17.30 106 PHE B C 1
ATOM 1994 O O . PHE B 1 107 ? 22.465 -10.959 58.454 1.00 18.37 106 PHE B O 1
ATOM 2002 N N . VAL B 1 108 ? 23.995 -12.433 57.723 1.00 16.69 107 VAL B N 1
ATOM 2003 C CA . VAL B 1 108 ? 23.567 -13.443 58.693 1.00 17.03 107 VAL B CA 1
ATOM 2004 C C . VAL B 1 108 ? 24.285 -13.339 60.047 1.00 20.89 107 VAL B C 1
ATOM 2005 O O . VAL B 1 108 ? 23.713 -13.701 61.072 1.00 24.18 107 VAL B O 1
ATOM 2009 N N . SER B 1 109 ? 25.521 -12.844 60.057 1.00 21.30 108 SER B N 1
ATOM 2010 C CA . SER B 1 109 ? 26.327 -12.818 61.281 1.00 22.89 108 SER B CA 1
ATOM 2011 C C . SER B 1 109 ? 26.506 -11.416 61.871 1.00 25.03 108 SER B C 1
ATOM 2012 O O . SER B 1 109 ? 26.784 -11.270 63.065 1.00 29.15 108 SER B O 1
ATOM 2015 N N . GLY B 1 110 ? 26.364 -10.390 61.036 1.00 25.10 109 GLY B N 1
ATOM 2016 C CA . GLY B 1 110 ? 26.573 -9.020 61.474 1.00 24.80 109 GLY B CA 1
ATOM 2017 C C . GLY B 1 110 ? 28.014 -8.568 61.325 1.00 27.13 109 GLY B C 1
ATOM 2018 O O . GLY B 1 110 ? 28.314 -7.373 61.426 1.00 29.60 109 GLY B O 1
ATOM 2019 N N . THR B 1 111 ? 28.906 -9.525 61.079 1.00 25.28 110 THR B N 1
ATOM 2020 C CA . THR B 1 111 ? 30.332 -9.245 60.949 1.00 29.69 110 THR B CA 1
ATOM 2021 C C . THR B 1 111 ? 30.806 -9.456 59.510 1.00 27.52 110 THR B C 1
ATOM 2022 O O . THR B 1 111 ? 30.443 -10.448 58.873 1.00 26.98 110 THR B O 1
ATOM 2026 N N . ASP B 1 112 ? 31.617 -8.522 59.010 1.00 27.31 111 ASP B N 1
ATOM 2027 C CA . ASP B 1 112 ? 32.182 -8.599 57.663 1.00 27.29 111 ASP B CA 1
ATOM 2028 C C . ASP B 1 112 ? 32.939 -9.905 57.438 1.00 25.29 111 ASP B C 1
ATOM 2029 O O . ASP B 1 112 ? 33.629 -10.381 58.338 1.00 28.57 111 ASP B O 1
ATOM 2034 N N . GLY B 1 113 ? 32.818 -10.475 56.240 1.00 23.49 112 GLY B N 1
ATOM 2035 C CA . GLY B 1 113 ? 33.609 -11.635 55.864 1.00 23.02 112 GLY B CA 1
ATOM 2036 C C . GLY B 1 113 ? 33.351 -12.059 54.429 1.00 19.84 112 GLY B C 1
ATOM 2037 O O . GLY B 1 113 ? 32.282 -11.758 53.876 1.00 18.10 112 GLY B O 1
ATOM 2038 N N . ASP B 1 114 ? 34.324 -12.748 53.834 1.00 18.27 113 ASP B N 1
ATOM 2039 C CA . ASP B 1 114 ? 34.209 -13.246 52.465 1.00 19.11 113 ASP B CA 1
ATOM 2040 C C . ASP B 1 114 ? 34.086 -14.762 52.425 1.00 19.19 113 ASP B C 1
ATOM 2041 O O . ASP B 1 114 ? 34.686 -15.464 53.238 1.00 18.56 113 ASP B O 1
ATOM 2046 N N . ILE B 1 115 ? 33.316 -15.264 51.468 1.00 17.53 114 ILE B N 1
ATOM 2047 C CA . ILE B 1 115 ? 33.376 -16.675 51.112 1.00 18.23 114 ILE B CA 1
ATOM 2048 C C . ILE B 1 115 ? 34.496 -16.846 50.079 1.00 17.81 114 ILE B C 1
ATOM 2049 O O . ILE B 1 115 ? 34.438 -16.265 48.995 1.00 18.03 114 ILE B O 1
ATOM 2054 N N . ALA B 1 116 ? 35.522 -17.619 50.421 1.00 20.42 115 ALA B N 1
ATOM 2055 C CA . ALA B 1 116 ? 36.678 -17.803 49.538 1.00 19.34 115 ALA B CA 1
ATOM 2056 C C . ALA B 1 116 ? 36.308 -18.488 48.221 1.00 18.71 115 ALA B C 1
ATOM 2057 O O . ALA B 1 116 ? 35.429 -19.350 48.193 1.00 18.33 115 ALA B O 1
ATOM 2059 N N . ASP B 1 117 ? 36.988 -18.106 47.144 1.00 19.11 116 ASP B N 1
ATOM 2060 C CA . ASP B 1 117 ? 36.728 -18.665 45.819 1.00 17.33 116 ASP B CA 1
ATOM 2061 C C . ASP B 1 117 ? 37.410 -20.018 45.683 1.00 17.28 116 ASP B C 1
ATOM 2062 O O . ASP B 1 117 ? 38.628 -20.113 45.785 1.00 19.82 116 ASP B O 1
ATOM 2067 N N . PRO B 1 118 ? 36.626 -21.080 45.457 1.00 16.37 117 PRO B N 1
ATOM 2068 C CA . PRO B 1 118 ? 37.216 -22.410 45.257 1.00 14.73 117 PRO B CA 1
ATOM 2069 C C . PRO B 1 118 ? 37.639 -22.679 43.811 1.00 16.79 117 PRO B C 1
ATOM 2070 O O . PRO B 1 118 ? 38.243 -23.718 43.556 1.00 15.53 117 PRO B O 1
ATOM 2074 N N . PHE B 1 119 ? 37.328 -21.769 42.894 1.00 16.39 118 PHE B N 1
ATOM 2075 C CA . PHE B 1 119 ? 37.556 -21.987 41.470 1.00 16.85 118 PHE B CA 1
ATOM 2076 C C . PHE B 1 119 ? 38.997 -22.393 41.183 1.00 18.47 118 PHE B C 1
ATOM 2077 O O . PHE B 1 119 ? 39.943 -21.791 41.702 1.00 19.46 118 PHE B O 1
ATOM 2085 N N . GLY B 1 120 ? 39.152 -23.441 40.380 1.00 17.00 119 GLY B N 1
ATOM 2086 C CA . GLY B 1 120 ? 40.466 -23.948 40.038 1.00 19.09 119 GLY B CA 1
ATOM 2087 C C . GLY B 1 1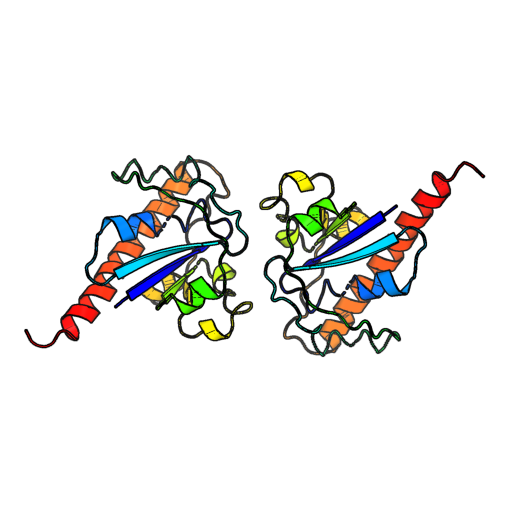20 ? 41.024 -24.896 41.083 1.00 20.74 119 GLY B C 1
ATOM 2088 O O . GLY B 1 120 ? 42.075 -25.508 40.876 1.00 22.33 119 GLY B O 1
ATOM 2089 N N . GLY B 1 121 ? 40.328 -25.030 42.205 1.00 17.71 120 GLY B N 1
ATOM 2090 C CA . GLY B 1 121 ? 40.833 -25.826 43.303 1.00 16.39 120 GLY B CA 1
ATOM 2091 C C . GLY B 1 121 ? 40.372 -27.267 43.258 1.00 12.89 120 GLY B C 1
ATOM 2092 O O . GLY B 1 121 ? 39.443 -27.618 42.520 1.00 15.50 120 GLY B O 1
ATOM 2093 N N . PRO B 1 122 ? 41.004 -28.121 44.073 1.00 13.33 121 PRO B N 1
ATOM 2094 C CA . PRO B 1 122 ? 40.585 -29.518 44.133 1.00 15.05 121 PRO B CA 1
ATOM 2095 C C . PRO B 1 122 ? 39.267 -29.668 44.882 1.00 13.75 121 PRO B C 1
ATOM 2096 O O . PRO B 1 122 ? 38.731 -28.706 45.462 1.00 14.36 121 PRO B O 1
ATOM 2100 N N . ILE B 1 123 ? 38.726 -30.876 44.867 1.00 14.28 122 ILE B N 1
ATOM 2101 C CA . ILE B 1 123 ? 37.394 -31.084 45.405 1.00 14.72 122 ILE B CA 1
ATOM 2102 C C . ILE B 1 123 ? 37.274 -30.696 46.890 1.00 14.98 122 ILE B C 1
ATOM 2103 O O . ILE B 1 123 ? 36.234 -30.188 47.310 1.00 15.00 122 ILE B O 1
ATOM 2108 N N . GLU B 1 124 ? 38.340 -30.874 47.675 1.00 14.50 123 GLU B N 1
ATOM 2109 C CA . GLU B 1 124 ? 38.248 -30.564 49.112 1.00 14.59 123 GLU B CA 1
ATOM 2110 C C . GLU B 1 124 ? 38.152 -29.060 49.370 1.00 13.82 123 GLU B C 1
ATOM 2111 O O . GLU B 1 124 ? 37.620 -28.616 50.389 1.00 13.96 123 GLU B O 1
ATOM 2117 N N . VAL B 1 125 ? 38.671 -28.275 48.436 1.00 14.37 124 VAL B N 1
ATOM 2118 C CA . VAL B 1 125 ? 38.506 -26.834 48.507 1.00 12.74 124 VAL B CA 1
ATOM 2119 C C . VAL B 1 125 ? 37.056 -26.445 48.226 1.00 12.63 124 VAL B C 1
ATOM 2120 O O . VAL B 1 125 ? 36.493 -25.568 48.899 1.00 12.95 124 VAL B O 1
ATOM 2124 N N . TYR B 1 126 ? 36.426 -27.117 47.266 1.00 12.70 125 TYR B N 1
ATOM 2125 C CA . TYR B 1 126 ? 34.991 -26.916 47.033 1.00 11.29 125 TYR B CA 1
ATOM 2126 C C . TYR B 1 126 ? 34.163 -27.406 48.218 1.00 11.14 125 TYR B C 1
ATOM 2127 O O . TYR B 1 126 ? 33.151 -26.802 48.562 1.00 12.50 125 TYR B O 1
ATOM 2136 N N . ARG B 1 127 ? 34.581 -28.514 48.830 1.00 11.43 126 ARG B N 1
ATOM 2137 C CA . ARG B 1 127 ? 33.848 -29.056 49.965 1.00 13.32 126 ARG B CA 1
ATOM 2138 C C . ARG B 1 127 ? 33.954 -28.090 51.141 1.00 11.02 126 ARG B C 1
ATOM 2139 O O . ARG B 1 127 ? 32.992 -27.924 51.907 1.00 12.97 126 ARG B O 1
ATOM 2147 N N . ALA B 1 128 ? 35.108 -27.446 51.287 1.00 12.69 127 ALA B N 1
ATOM 2148 C CA . ALA B 1 128 ? 35.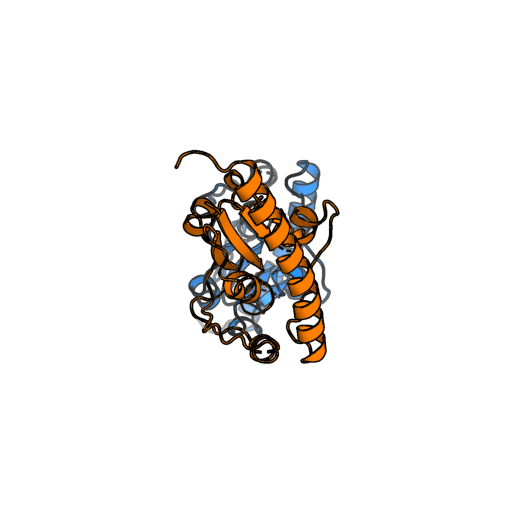258 -26.441 52.338 1.00 12.95 127 ALA B CA 1
ATOM 2149 C C . ALA B 1 128 ? 34.319 -25.251 52.108 1.00 12.26 127 ALA B C 1
ATOM 2150 O O . ALA B 1 128 ? 33.652 -24.795 53.038 1.00 12.76 127 ALA B O 1
ATOM 2152 N N . ALA B 1 129 ? 34.265 -24.755 50.874 1.00 11.21 128 ALA B N 1
ATOM 2153 C CA . ALA B 1 129 ? 33.336 -23.680 50.535 1.00 11.67 128 ALA B CA 1
ATOM 2154 C C . ALA B 1 129 ? 31.889 -24.103 50.769 1.00 12.72 128 ALA B C 1
ATOM 2155 O O . ALA B 1 129 ? 31.101 -23.339 51.320 1.00 11.92 128 ALA B O 1
ATOM 2157 N N . ARG B 1 130 ? 31.539 -25.310 50.341 1.00 12.60 129 ARG B N 1
ATOM 2158 C CA . ARG B 1 130 ? 30.199 -25.831 50.566 1.00 13.03 129 ARG B CA 1
ATOM 2159 C C . ARG B 1 130 ? 29.852 -25.850 52.053 1.00 12.23 129 ARG B C 1
ATOM 2160 O O . ARG B 1 130 ? 28.754 -25.446 52.444 1.00 12.32 129 ARG B O 1
ATOM 2168 N N . ASP B 1 131 ? 30.788 -26.312 52.883 1.00 12.19 130 ASP B N 1
ATOM 2169 C CA . ASP B 1 131 ? 30.529 -26.393 54.325 1.00 13.53 130 ASP B CA 1
ATOM 2170 C C . ASP B 1 131 ? 30.308 -25.007 54.931 1.00 13.55 130 ASP B C 1
ATOM 2171 O O . ASP B 1 131 ? 29.435 -24.817 55.782 1.00 14.49 130 ASP B O 1
ATOM 2176 N N . GLU B 1 132 ? 31.133 -24.050 54.527 1.00 13.65 131 GLU B N 1
ATOM 2177 C CA . GLU B 1 132 ? 30.960 -22.679 55.001 1.00 14.39 131 GLU B CA 1
ATOM 2178 C C . GLU B 1 132 ? 29.595 -22.136 54.595 1.00 14.67 131 GLU B C 1
ATOM 2179 O O . GLU B 1 132 ? 28.889 -21.510 55.399 1.00 14.80 131 GLU B O 1
ATOM 2185 N N . LEU B 1 133 ? 29.225 -22.386 53.345 1.00 14.04 132 LEU B N 1
ATOM 2186 C CA . LEU B 1 133 ? 27.948 -21.934 52.812 1.00 13.02 132 LEU B CA 1
ATOM 2187 C C . LEU B 1 133 ? 26.776 -22.585 53.520 1.00 14.25 132 LEU B C 1
ATOM 2188 O O . LEU B 1 133 ? 25.775 -21.930 53.782 1.00 14.01 132 LEU B O 1
ATOM 2193 N N . GLU B 1 134 ? 26.894 -23.873 53.833 1.00 13.24 133 GLU B N 1
ATOM 2194 C CA . GLU B 1 134 ? 25.776 -24.581 54.449 1.00 12.82 133 GLU B CA 1
ATOM 2195 C C . GLU B 1 134 ? 25.498 -24.014 55.831 1.00 12.42 133 GLU B C 1
ATOM 2196 O O . GLU B 1 134 ? 24.347 -23.780 56.196 1.00 15.27 133 GLU B O 1
ATOM 2202 N N . THR B 1 135 ? 26.562 -23.754 56.583 1.00 13.11 134 THR B N 1
ATOM 2203 C CA . THR B 1 135 ? 26.403 -23.139 57.898 1.00 13.96 134 THR B CA 1
ATOM 2204 C C . THR B 1 135 ? 25.704 -21.782 57.788 1.00 14.67 134 THR B C 1
ATOM 2205 O O . THR B 1 135 ? 24.764 -21.485 58.542 1.00 15.35 134 THR B O 1
ATOM 2209 N N . LEU B 1 136 ? 26.160 -20.963 56.843 1.00 12.91 135 LEU B N 1
ATOM 2210 C CA . LEU B 1 136 ? 25.567 -19.641 56.656 1.00 13.86 135 LEU B CA 1
ATOM 2211 C C . LEU B 1 136 ? 24.120 -19.712 56.171 1.00 13.93 135 LEU B C 1
ATOM 2212 O O . LEU B 1 136 ? 23.276 -18.929 56.608 1.00 13.30 135 LEU B O 1
ATOM 2217 N N . ILE B 1 137 ? 23.827 -20.655 55.282 1.00 13.27 136 ILE B N 1
ATOM 2218 C CA . ILE B 1 137 ? 22.471 -20.821 54.755 1.00 13.27 136 ILE B CA 1
ATOM 2219 C C . ILE B 1 137 ? 21.518 -21.356 55.835 1.00 15.22 136 ILE B C 1
ATOM 2220 O O . ILE B 1 137 ? 20.366 -20.931 55.902 1.00 13.22 136 ILE B O 1
ATOM 2225 N N . ASP B 1 138 ? 22.007 -22.257 56.689 1.00 13.26 137 ASP B N 1
ATOM 2226 C CA . ASP B 1 138 ? 21.220 -22.692 57.839 1.00 14.76 137 ASP B CA 1
ATOM 2227 C C . ASP B 1 138 ? 20.856 -21.492 58.709 1.00 15.14 137 ASP B C 1
ATOM 2228 O O . ASP B 1 138 ? 19.695 -21.356 59.135 1.00 15.86 137 ASP B O 1
ATOM 2233 N N . ARG B 1 139 ? 21.842 -20.639 58.980 1.00 13.32 138 ARG B N 1
ATOM 2234 C CA . ARG B 1 139 ? 21.615 -19.444 59.799 1.00 14.68 138 ARG B CA 1
ATOM 2235 C C . ARG B 1 139 ? 20.692 -18.455 59.095 1.00 15.01 138 ARG B C 1
ATOM 2236 O O . ARG B 1 139 ? 19.832 -17.836 59.738 1.00 14.83 138 ARG B O 1
ATOM 2244 N N . LEU B 1 140 ? 20.852 -18.321 57.781 1.00 14.59 139 LEU B N 1
ATOM 2245 C CA . LEU B 1 140 ? 19.957 -17.503 56.968 1.00 13.58 139 LEU B CA 1
ATOM 2246 C C . LEU B 1 140 ? 18.509 -17.995 57.053 1.00 16.22 139 LEU B C 1
ATOM 2247 O O . LEU B 1 140 ? 17.587 -17.202 57.286 1.00 13.92 139 LEU B O 1
ATOM 2252 N N . ALA B 1 141 ? 18.313 -19.298 56.863 1.00 15.09 140 ALA B N 1
ATOM 2253 C CA . ALA B 1 141 ? 16.981 -19.901 56.968 1.00 14.71 140 ALA B CA 1
ATOM 2254 C C . ALA B 1 141 ? 16.325 -19.601 58.308 1.00 16.70 140 ALA B C 1
ATOM 2255 O O . ALA B 1 141 ? 15.145 -19.241 58.363 1.00 17.31 140 ALA B O 1
ATOM 2257 N N . GLU B 1 142 ? 17.095 -19.739 59.384 1.00 14.39 141 GLU B N 1
ATOM 2258 C CA . GLU B 1 142 ? 16.573 -19.476 60.720 1.00 17.54 141 GLU B CA 1
ATOM 2259 C C . GLU B 1 142 ? 16.211 -18.001 60.857 1.00 16.80 141 GLU B C 1
ATOM 2260 O O . GLU B 1 142 ? 15.191 -17.662 61.465 1.00 18.15 141 GLU B O 1
ATOM 2266 N N . LYS B 1 143 ? 17.040 -17.124 60.288 1.00 17.49 142 LYS B N 1
ATOM 2267 C CA . LYS B 1 143 ? 16.783 -15.686 60.358 1.00 18.23 142 LYS B CA 1
ATOM 2268 C C . LYS B 1 143 ? 15.466 -15.327 59.662 1.00 17.52 142 LYS B C 1
ATOM 2269 O O . LYS B 1 143 ? 14.634 -14.585 60.206 1.00 16.71 142 LYS B O 1
ATOM 2275 N N . LEU B 1 144 ? 15.276 -15.862 58.464 1.00 15.64 143 LEU B N 1
ATOM 2276 C CA . LEU B 1 144 ? 14.115 -15.536 57.652 1.00 15.17 143 LEU B CA 1
ATOM 2277 C C . LEU B 1 144 ? 12.848 -16.066 58.301 1.00 18.62 143 LEU B C 1
ATOM 2278 O O . LEU B 1 144 ? 11.868 -15.336 58.455 1.00 17.09 143 LEU B O 1
ATOM 2283 N N . GLN B 1 145 ? 12.875 -17.330 58.705 1.00 16.62 144 GLN B N 1
ATOM 2284 C CA . GLN B 1 145 ? 11.694 -17.950 59.293 1.00 17.30 144 GLN B CA 1
ATOM 2285 C C . GLN B 1 145 ? 11.314 -17.326 60.625 1.00 18.46 144 GLN B C 1
ATOM 2286 O O . GLN B 1 145 ? 10.130 -17.230 60.949 1.00 17.96 144 GLN B O 1
ATOM 2292 N N . THR B 1 146 ? 12.312 -16.910 61.400 1.00 18.03 145 THR B N 1
ATOM 2293 C CA . THR B 1 146 ? 12.033 -16.225 62.658 1.00 18.77 145 THR B CA 1
ATOM 2294 C C . THR B 1 146 ? 11.285 -14.923 62.385 1.00 20.39 145 THR B C 1
ATOM 2295 O O . THR B 1 146 ? 10.314 -14.596 63.070 1.00 19.97 145 THR B O 1
ATOM 2299 N N . GLU B 1 147 ? 11.740 -14.177 61.384 1.00 20.18 146 GLU B N 1
ATOM 2300 C CA . GLU B 1 147 ? 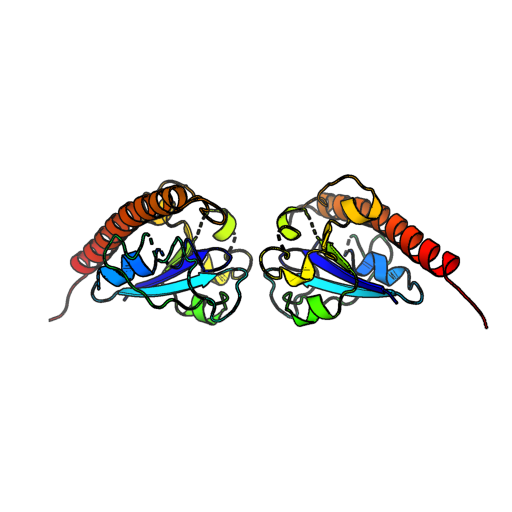11.064 -12.944 60.994 1.00 20.48 146 GLU B CA 1
ATOM 2301 C C . GLU B 1 147 ? 9.635 -13.218 60.532 1.00 22.12 146 GLU B C 1
ATOM 2302 O O . GLU B 1 147 ? 8.702 -12.497 60.907 1.00 20.84 146 GLU B O 1
ATOM 2308 N N . GLN B 1 148 ? 9.467 -14.259 59.722 1.00 17.35 147 GLN B N 1
ATOM 2309 C CA . GLN B 1 148 ? 8.160 -14.612 59.182 1.00 17.93 147 GLN B CA 1
ATOM 2310 C C . GLN B 1 148 ? 7.165 -14.944 60.291 1.00 18.07 147 GLN B C 1
ATOM 2311 O O . GLN B 1 148 ? 6.024 -14.484 60.274 1.00 18.64 147 GLN B O 1
ATOM 2317 N N . LEU B 1 149 ? 7.616 -15.740 61.253 1.00 16.43 148 LEU B N 1
ATOM 2318 C CA . LEU B 1 149 ? 6.765 -16.160 62.359 1.00 17.27 148 LEU B CA 1
ATOM 2319 C C . LEU B 1 149 ? 6.408 -14.961 63.230 1.00 21.09 148 LEU B C 1
ATOM 2320 O O . LEU B 1 149 ? 5.253 -14.802 63.639 1.00 20.18 148 LEU B O 1
ATOM 2325 N N . GLU B 1 150 ? 7.396 -14.107 63.490 1.00 18.60 149 GLU B N 1
ATOM 2326 C CA . GLU B 1 150 ? 7.201 -12.933 64.344 1.00 21.85 149 GLU B CA 1
ATOM 2327 C C . GLU B 1 150 ? 6.139 -11.991 63.807 1.00 24.09 149 GLU B C 1
ATOM 2328 O O . GLU B 1 150 ? 5.404 -11.384 64.580 1.00 23.48 149 GLU B O 1
ATOM 2334 N N . HIS B 1 151 ? 6.048 -11.874 62.489 1.00 22.89 150 HIS B N 1
ATOM 2335 C CA . HIS B 1 151 ? 5.158 -10.892 61.889 1.00 25.95 150 HIS B CA 1
ATOM 2336 C C . HIS B 1 151 ? 3.946 -11.508 61.194 1.00 23.60 150 HIS B C 1
ATOM 2337 O O . HIS B 1 151 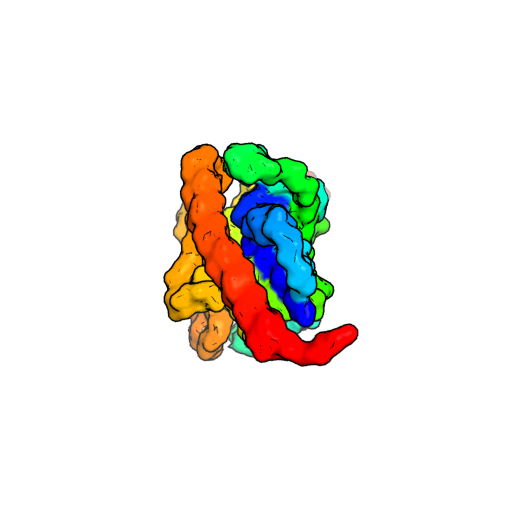? 3.243 -10.848 60.432 1.00 26.14 150 HIS B O 1
ATOM 2344 N N . HIS B 1 152 ? 3.685 -12.773 61.495 1.00 23.46 151 HIS B N 1
ATOM 2345 C CA . HIS B 1 152 ? 2.526 -13.453 60.945 1.00 22.74 151 HIS B CA 1
ATOM 2346 C C . HIS B 1 152 ? 1.236 -12.998 61.624 1.00 26.81 151 HIS B C 1
ATOM 2347 O O . HIS B 1 152 ? 1.128 -13.026 62.850 1.00 26.35 151 HIS B O 1
ATOM 2354 N N . HIS B 1 153 ? 0.265 -12.587 60.815 1.00 28.00 152 HIS B N 1
ATOM 2355 C CA . HIS B 1 153 ? -1.066 -12.251 61.301 1.00 33.78 152 HIS B CA 1
ATOM 2356 C C . HIS B 1 153 ? -2.101 -12.760 60.301 1.00 36.34 152 HIS B C 1
ATOM 2357 O O . HIS B 1 153 ? -1.790 -13.622 59.477 1.00 37.29 152 HIS B O 1
ATOM 2359 N N . HIS B 1 154 ? -3.321 -12.228 60.377 1.00 41.30 153 HIS B N 1
ATOM 2360 C CA . HIS B 1 154 ? -4.445 -12.691 59.550 1.00 40.49 153 HIS B CA 1
ATOM 2361 C C . HIS B 1 154 ? -4.777 -14.166 59.794 1.00 39.28 153 HIS B C 1
ATOM 2362 O O . HIS B 1 154 ? -4.168 -14.812 60.651 1.00 39.60 153 HIS B O 1
ATOM 2364 N N . HIS B 1 155 ? -5.744 -14.695 59.045 1.00 40.74 154 HIS B N 1
ATOM 2365 C CA . HIS B 1 155 ? -6.212 -16.065 59.266 1.00 33.72 154 HIS B CA 1
ATOM 2366 C C . HIS B 1 155 ? -6.906 -16.689 58.053 1.00 33.27 154 HIS B C 1
ATOM 2367 O O . HIS B 1 155 ? -7.803 -17.522 58.204 1.00 35.48 154 HIS B O 1
#

Radius of gyration: 22.45 Å; Cα contacts (8 Å, |Δi|>4): 538; chains: 2; bounding box: 66×56×68 Å

InterPro domains:
  IPR017867 Protein-tyrosine phosphatase, low molecular weight [PR00719] (5-22)
  IPR017867 Protein-tyrosine phosphatase, low molecular weight [PR00719] (42-58)
  IPR017867 Protein-tyrosine phosphatase, low molecular weight [PR00719] (115-130)
  IPR023485 Phosphotyrosine protein phosphatase I [PF01451] (4-147)
  IPR023485 Phosphotyrosine protein phosphatase I [SM00226] (3-143)
  IPR036196 Phosphotyrosine protein phosphatase I superfamily [SSF52788] (1-144)
  IPR050438 Low Molecular Weight Phosphotyrosine Protein Phosphatase [PTHR11717] (3-147)

B-factor: mean 19.24, std 7.37, range [7.21, 47.08]

CATH classification: 3.40.50.2300

Secondary structure (DSSP, 8-state):
-EEEEEEESSSSSS---HHHHHHT--TTEEEEEEETT--SSPPPPTTT--TGGGT--------B--HHHHHH-SEEE--HHHH--TTT-GGGGGGEE-HHHHHHSS-------TT--HHHHHHHHHHHHHHHHHHHHHHHHHHHHT----/-EEEEEEESSSSSS---HHHHHTT--TTEEEEEEETT--SSPPPPTTT--TGGGT--------B--HHHHHH-SEEE--HHHH--TTT-GGGGGGEE-HHHHHHSS---PPP-TT--HHHHHHHHHHHHHHHHHHHHHHHHHHHHT----

Sequence (300 aa):
PYRILFVCTGNTCRSPAAALLENKQLPGVEVKSAGVFAAEGSEASVHAKVLKEKGIEAAHRSSQLKKEHIDWATHVLATSGHKDIVERFPEAKDKTFTLKQFVSGTDGDIADPFGGPIEVYRAARDELETLIDRLAEKLQTEQLEHHHHHPYRILFVCTGNTCRSPAAALLENKQLPGVEVKSAGVFAAEGSEASVHAKVLKEKGIEAAHRSSQLKKEHIDWATHVLATSGHKDIVERFPEAKDKTFTLKQFVSGTDGDIADPFGGPIEVYRAARDELETLIDRLAEKLQTEQLEHHHHH

Solvent-accessible surface area: 15196 Å² total

Foldseek 3Di:
DFEEEEEEAAQQAQRVLQQLLVVVVAPPYHYYYAHCHYDWFDHRDPLLCLCVVVVTNDTDTYHHDDPVSLVRGQAYAYQVVRLVCCVVPVVSVVRYDHLCCVQPVDHDDQQDCVPHDSVSSNSSVVVSNVSSVSVSVVVVVVCVVPDDDD/DFEEEEEAAAQQAQRVLQQLLVVVVDPPYHYYYAHCHYDWFDHRDPLRCLCVVVVTRDRDTYHHDDPVSLVRGQAYAYQVVRLVCCVVPVVSVVRYYHLCCVQPVDHDDQDDCPPHDSVSSNVSVVVSNVSSVSVSVVVVVVCVVPDDDD

Organism: Geobacillus stearothermophilus (NCBI:txid1422)

Nearest PDB structures (foldseek):
  4pic-assembly1_B  TM=9.968E-01  e=2.898E-29  Geobacillus stearothermophilus
  4etn-assembly1_A  TM=9.470E-01  e=1.181E-18  Bacillus subtilis
  4kk4-assembly1_A  TM=9.499E-01  e=5.179E-18  Bacillus subtilis subsp. subtilis str. 168
  2cwd-assembly3_C  TM=8.964E-01  e=7.670E-12  Thermus thermophilus HB8
  4d74-assembly1_A-2  TM=8.853E-01  e=1.128E-11  Erwinia amylovora ATCC 49946